Protein AF-A0A841C3K1-F1 (afdb_monomer)

Foldseek 3Di:
DDDDPLNVLLVVLLVLDDPVCNVVSVVLVVVLVPDDPDPVSNVSSVVNSVVSCPDPVSCVSVVLVVVLVVQLVVLLVLLVLAPDVLLSVLLSVLSVLLSVLVVVLDDPDLLAHFAPDPLLVVLLVVLCVLLSVVSVVLSNCQSPDDDVVCCSVPVSVVNSLLSSLSNLLSSLLRHNFFPADSLLSCLQLVLLVVLLVVLLVCLVVDDANDLACVSLVVSLQVSLQRSLVVQVDPVHDNLSSLLSSLSSSLSNLSSNLVSLLCCLVPNDLRHFDQPDPDPDDPVVSSVVSSVSSSVNSVVSSVSSSVSSNVSSVSSSVRTDDPPPVPVVPPPD

pLDDT: mean 93.39, std 7.64, range [56.25, 98.62]

Radius of gyration: 25.1 Å; Cα contacts (8 Å, |Δi|>4): 434; chains: 1; bounding box: 62×48×79 Å

Structure (mmCIF, N/CA/C/O backbone):
data_AF-A0A841C3K1-F1
#
_entry.id   AF-A0A841C3K1-F1
#
loop_
_atom_site.group_PDB
_atom_site.id
_atom_site.type_symbol
_atom_site.label_atom_id
_atom_site.label_alt_id
_atom_site.label_comp_id
_atom_site.label_asym_id
_atom_site.label_entity_id
_atom_site.label_seq_id
_atom_site.pdbx_PDB_ins_code
_atom_site.Cartn_x
_atom_site.Cartn_y
_atom_site.Cartn_z
_atom_site.occupancy
_atom_site.B_iso_or_equiv
_atom_site.auth_seq_id
_atom_site.auth_comp_id
_atom_site.auth_asym_id
_atom_site.auth_atom_id
_atom_site.pdbx_PDB_model_num
ATOM 1 N N . MET A 1 1 ? 3.212 -13.415 50.510 1.00 59.31 1 MET A N 1
ATOM 2 C CA . MET A 1 1 ? 2.286 -14.241 49.701 1.00 59.31 1 MET A CA 1
ATOM 3 C C . MET A 1 1 ? 3.005 -14.667 48.432 1.00 59.31 1 MET A C 1
ATOM 5 O O . MET A 1 1 ? 3.370 -13.814 47.632 1.00 59.31 1 MET A O 1
ATOM 9 N N . THR A 1 2 ? 3.289 -15.956 48.280 1.00 72.44 2 THR A N 1
ATOM 10 C CA . THR A 1 2 ? 3.890 -16.523 47.067 1.00 72.44 2 THR A CA 1
ATOM 11 C C . THR A 1 2 ? 2.855 -16.514 45.938 1.00 72.44 2 THR A C 1
ATOM 13 O O . THR A 1 2 ? 1.742 -17.001 46.117 1.00 72.44 2 THR A O 1
ATOM 16 N N . ARG A 1 3 ? 3.190 -15.924 44.780 1.00 84.31 3 ARG A N 1
ATOM 17 C CA . ARG A 1 3 ? 2.341 -16.022 43.580 1.00 84.31 3 ARG A CA 1
ATOM 18 C C . ARG A 1 3 ? 2.318 -17.478 43.123 1.00 84.31 3 ARG A C 1
ATOM 20 O O . ARG A 1 3 ? 3.354 -18.017 42.743 1.00 84.31 3 ARG A O 1
ATOM 27 N N . ASP A 1 4 ? 1.151 -18.106 43.180 1.00 92.00 4 ASP A N 1
ATOM 28 C CA . ASP A 1 4 ? 0.952 -19.455 42.659 1.00 92.00 4 ASP A CA 1
ATOM 29 C C . ASP A 1 4 ? 0.867 -19.455 41.120 1.00 92.00 4 ASP A C 1
ATOM 31 O O . ASP A 1 4 ? 0.600 -18.437 40.481 1.00 92.00 4 ASP A O 1
ATOM 35 N N . ALA A 1 5 ? 1.081 -20.609 40.487 1.00 91.75 5 ALA A N 1
ATOM 36 C CA . ALA A 1 5 ? 1.057 -20.708 39.024 1.00 91.75 5 ALA A CA 1
ATOM 37 C C . ALA A 1 5 ? -0.286 -20.257 38.407 1.00 91.75 5 ALA A C 1
ATOM 39 O O . ALA A 1 5 ? -0.302 -19.727 37.296 1.00 91.75 5 ALA A O 1
ATOM 40 N N . ALA A 1 6 ? -1.404 -20.436 39.126 1.00 92.38 6 ALA A N 1
ATOM 41 C CA . ALA A 1 6 ? -2.733 -20.022 38.674 1.00 92.38 6 ALA A CA 1
ATOM 42 C C . ALA A 1 6 ? -2.859 -18.491 38.572 1.00 92.38 6 ALA A C 1
ATOM 44 O O . ALA A 1 6 ? -3.351 -17.992 37.559 1.00 92.38 6 ALA A O 1
ATOM 45 N N . SER A 1 7 ? -2.363 -17.746 39.569 1.00 93.19 7 SER A N 1
ATOM 46 C CA . SER A 1 7 ? -2.337 -16.277 39.531 1.00 93.19 7 SER A CA 1
ATOM 47 C C . SER A 1 7 ? -1.409 -15.741 38.443 1.00 93.19 7 SER A C 1
ATOM 49 O O . SER A 1 7 ? -1.810 -14.841 37.711 1.00 93.19 7 SER A O 1
ATOM 51 N N . ILE A 1 8 ? -0.221 -16.333 38.256 1.00 94.75 8 ILE A N 1
ATOM 52 C CA . ILE A 1 8 ? 0.715 -15.931 37.189 1.00 94.75 8 ILE A CA 1
ATOM 53 C C . ILE A 1 8 ? 0.082 -16.123 35.804 1.00 94.75 8 ILE A C 1
ATOM 55 O O . ILE A 1 8 ? 0.145 -15.223 34.963 1.00 94.75 8 ILE A O 1
ATOM 59 N N . LEU A 1 9 ? -0.549 -17.278 35.570 1.00 94.69 9 LEU A N 1
ATOM 60 C CA . LEU A 1 9 ? -1.203 -17.591 34.300 1.00 94.69 9 LEU A CA 1
ATOM 61 C C . LEU A 1 9 ? -2.366 -16.630 34.011 1.00 94.69 9 LEU A C 1
ATOM 63 O O . LEU A 1 9 ? -2.464 -16.101 32.902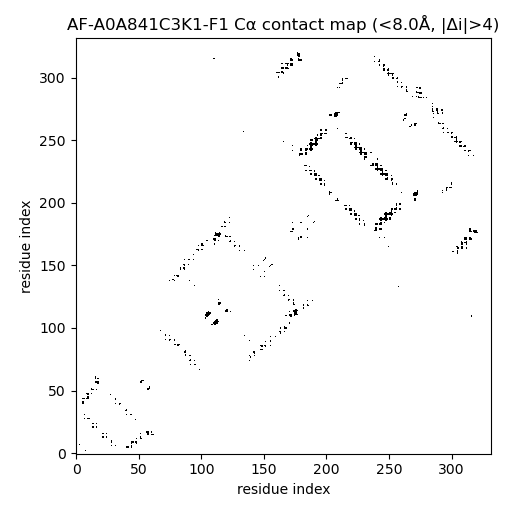 1.00 94.69 9 LEU A O 1
ATOM 67 N N . LEU A 1 10 ? -3.232 -16.383 35.002 1.00 94.94 10 LEU A N 1
ATOM 68 C CA . LEU A 1 10 ? -4.362 -15.470 34.843 1.00 94.94 10 LEU A CA 1
ATOM 69 C C . LEU A 1 10 ? -3.889 -14.027 34.626 1.00 94.94 10 LEU A C 1
ATOM 71 O O . LEU A 1 10 ? -4.409 -13.341 33.748 1.00 94.94 10 LEU A O 1
ATOM 75 N N . ASP A 1 11 ? -2.869 -13.571 35.355 1.00 94.94 11 ASP A N 1
ATOM 76 C CA . ASP A 1 11 ? -2.294 -12.238 35.166 1.00 94.94 11 ASP A CA 1
ATOM 77 C C . ASP A 1 11 ? -1.704 -12.059 33.766 1.00 94.94 11 ASP A C 1
ATOM 79 O O . ASP A 1 11 ? -1.895 -11.006 33.150 1.00 94.94 11 ASP A O 1
ATOM 83 N N . ALA A 1 12 ? -1.027 -13.080 33.235 1.00 92.88 12 ALA A N 1
ATOM 84 C CA . ALA A 1 12 ? -0.534 -13.069 31.863 1.00 92.88 12 ALA A CA 1
ATOM 85 C C . ALA A 1 12 ? -1.688 -12.963 30.851 1.00 92.88 12 ALA A C 1
ATOM 87 O O . ALA A 1 12 ? -1.629 -12.134 29.942 1.00 92.88 12 ALA A O 1
ATOM 88 N N . ALA A 1 13 ? -2.770 -13.725 31.040 1.00 92.25 13 ALA A N 1
ATOM 89 C CA . ALA A 1 13 ? -3.943 -13.666 30.167 1.00 92.25 13 ALA A CA 1
ATOM 90 C C . ALA A 1 13 ? -4.679 -12.318 30.250 1.00 92.25 13 ALA A C 1
ATOM 92 O O . ALA A 1 13 ? -5.078 -11.768 29.226 1.00 92.25 13 ALA A O 1
ATOM 93 N N . ILE A 1 14 ? -4.805 -11.729 31.442 1.00 93.88 14 ILE A N 1
ATOM 94 C CA . ILE A 1 14 ? -5.445 -10.419 31.617 1.00 93.88 14 ILE A CA 1
ATOM 95 C C . ILE A 1 14 ? -4.635 -9.303 30.950 1.00 93.88 14 ILE A C 1
ATOM 97 O O . ILE A 1 14 ? -5.220 -8.343 30.454 1.00 93.88 14 ILE A O 1
ATOM 101 N N . ARG A 1 15 ? -3.302 -9.411 30.871 1.00 89.94 15 ARG A N 1
ATOM 102 C CA . ARG A 1 15 ? -2.486 -8.442 30.113 1.00 89.94 15 ARG A CA 1
ATOM 103 C C . ARG A 1 15 ? -2.800 -8.441 28.614 1.00 89.94 15 ARG A C 1
ATOM 105 O O . ARG A 1 15 ? -2.535 -7.437 27.960 1.00 89.94 15 ARG A O 1
ATOM 112 N N . LEU A 1 16 ? -3.375 -9.525 28.089 1.00 87.00 16 LEU A N 1
ATOM 113 C CA . LEU A 1 16 ? -3.825 -9.625 26.698 1.00 87.00 16 LEU A CA 1
ATOM 114 C C . LEU A 1 16 ? -5.240 -9.068 26.485 1.00 87.00 16 LEU A C 1
ATOM 116 O O . LEU A 1 16 ? -5.641 -8.873 25.336 1.00 87.00 16 LEU A O 1
ATOM 120 N N . LEU A 1 17 ? -6.000 -8.801 27.557 1.00 86.44 17 LEU A N 1
ATOM 121 C CA . LEU A 1 17 ? -7.334 -8.220 27.432 1.00 86.44 17 LEU A CA 1
ATOM 122 C C . LEU A 1 17 ? -7.260 -6.786 26.883 1.00 86.44 17 LEU A C 1
ATOM 124 O O . LEU A 1 17 ? -6.401 -5.995 27.291 1.00 86.44 17 LEU A O 1
ATOM 128 N N . PRO A 1 18 ? -8.198 -6.403 25.997 1.00 83.44 18 PRO A N 1
ATOM 129 C CA . PRO A 1 18 ? -8.281 -5.035 25.515 1.00 83.44 18 PRO A CA 1
ATOM 130 C C . PRO A 1 18 ? -8.588 -4.062 26.671 1.00 83.44 18 PRO A C 1
ATOM 132 O O . PRO A 1 18 ? -9.254 -4.444 27.638 1.00 83.44 18 PRO A O 1
ATOM 135 N N . PRO A 1 19 ? -8.172 -2.781 26.576 1.00 84.19 19 PRO A N 1
ATOM 136 C CA . PRO A 1 19 ? -8.364 -1.799 27.646 1.00 84.19 19 PRO A CA 1
ATOM 137 C C . PRO A 1 19 ? -9.811 -1.666 28.144 1.00 84.19 19 PRO A C 1
ATOM 139 O O . PRO A 1 19 ? -10.022 -1.523 29.344 1.00 84.19 19 PRO A O 1
ATOM 142 N N . SER A 1 20 ? -10.798 -1.792 27.252 1.00 84.62 20 SER A N 1
ATOM 143 C CA . SER A 1 20 ? -12.232 -1.732 27.575 1.00 84.62 20 SER A CA 1
ATOM 144 C C . SER A 1 20 ? -12.746 -2.905 28.419 1.00 84.62 20 SER A C 1
ATOM 146 O O . SER A 1 20 ? -13.863 -2.856 28.918 1.00 84.62 20 SER A O 1
ATOM 148 N N . ARG A 1 21 ? -11.956 -3.974 28.580 1.00 90.56 21 ARG A N 1
ATOM 149 C CA . ARG A 1 21 ? -12.302 -5.173 29.362 1.00 90.56 21 ARG A CA 1
ATOM 150 C C . ARG A 1 21 ? -11.425 -5.337 30.603 1.00 90.56 21 ARG A C 1
ATOM 152 O O . ARG A 1 21 ? -11.419 -6.400 31.218 1.00 90.56 21 ARG A O 1
ATOM 159 N N . ARG A 1 22 ? -10.688 -4.298 31.006 1.00 90.44 22 ARG A N 1
ATOM 160 C CA . ARG A 1 22 ? -9.868 -4.351 32.228 1.00 90.44 22 ARG A CA 1
ATOM 161 C C . ARG A 1 22 ? -10.705 -4.630 33.474 1.00 90.44 22 ARG A C 1
ATOM 163 O O . ARG A 1 22 ? -10.214 -5.303 34.373 1.00 90.44 22 ARG A O 1
ATOM 170 N N . ASP A 1 23 ? -11.960 -4.195 33.495 1.00 94.62 23 ASP A N 1
ATOM 171 C CA . ASP A 1 23 ? -12.886 -4.427 34.610 1.00 94.62 23 ASP A CA 1
ATOM 172 C C . ASP A 1 23 ? -13.241 -5.903 34.755 1.00 94.62 23 ASP A C 1
ATOM 174 O O . ASP A 1 23 ? -13.221 -6.432 35.860 1.00 94.62 23 ASP A O 1
ATOM 178 N N . TRP A 1 24 ? -13.424 -6.600 33.631 1.00 94.31 24 TRP A N 1
ATOM 179 C CA . TRP A 1 24 ? -13.594 -8.053 33.621 1.00 94.31 24 TRP A CA 1
ATOM 180 C C . TRP A 1 24 ? -12.358 -8.758 34.173 1.00 94.31 24 TRP A C 1
ATOM 182 O O . TRP A 1 24 ? -12.477 -9.650 35.004 1.00 94.31 24 TRP A O 1
ATOM 192 N N . GLY A 1 25 ? -11.162 -8.323 33.763 1.00 95.44 25 GLY A N 1
ATOM 193 C CA . GLY A 1 25 ? -9.917 -8.854 34.316 1.00 95.44 25 GLY A CA 1
ATOM 194 C C . GLY A 1 25 ? -9.794 -8.612 35.824 1.00 95.44 25 GLY A C 1
ATOM 195 O O . GLY A 1 25 ? -9.360 -9.499 36.551 1.00 95.44 25 GLY A O 1
ATOM 196 N N . ARG A 1 26 ? -10.209 -7.436 36.318 1.00 96.62 26 ARG A N 1
ATOM 197 C CA . ARG A 1 26 ? -10.232 -7.129 37.758 1.00 96.62 26 ARG A CA 1
ATOM 198 C C . ARG A 1 26 ? -11.190 -8.046 38.518 1.00 96.62 26 ARG A C 1
ATOM 200 O O . ARG A 1 26 ? -10.772 -8.604 39.526 1.00 96.62 26 ARG A O 1
ATOM 207 N N . ALA A 1 27 ? -12.400 -8.254 38.000 1.00 97.00 27 ALA A N 1
ATOM 208 C CA . ALA A 1 27 ? -13.370 -9.180 38.580 1.00 97.00 27 ALA A CA 1
ATOM 209 C C . ALA A 1 27 ? -12.823 -10.617 38.626 1.00 97.00 27 ALA A C 1
ATOM 211 O O . ALA A 1 27 ? -12.798 -11.224 39.687 1.00 97.00 27 ALA A O 1
ATOM 212 N N . MET A 1 28 ? -12.252 -11.123 37.525 1.00 97.25 28 MET A N 1
ATOM 213 C CA . MET A 1 28 ? -11.644 -12.464 37.488 1.00 97.25 28 MET A CA 1
ATOM 214 C C . MET A 1 28 ? -10.518 -12.644 38.517 1.00 97.25 28 MET A C 1
ATOM 216 O O . MET A 1 28 ? -10.359 -13.736 39.057 1.00 97.25 28 MET A O 1
ATOM 220 N N . ARG A 1 29 ? -9.721 -11.599 38.797 1.00 96.94 29 ARG A N 1
ATOM 221 C CA . ARG A 1 29 ? -8.700 -11.668 39.858 1.00 96.94 29 ARG A CA 1
ATOM 222 C C . ARG A 1 29 ? -9.304 -11.688 41.255 1.00 96.94 29 ARG A C 1
ATOM 224 O O . ARG A 1 29 ? -8.744 -12.371 42.104 1.00 96.94 29 ARG A O 1
ATOM 231 N N . ALA A 1 30 ? -10.371 -10.925 41.489 1.00 97.25 30 ALA A N 1
ATOM 232 C CA . ALA A 1 30 ? -11.062 -10.905 42.775 1.00 97.25 30 ALA A CA 1
ATOM 233 C C . ALA A 1 30 ? -11.648 -12.290 43.082 1.00 97.25 30 ALA A C 1
ATOM 235 O O . ALA A 1 30 ? -11.295 -12.879 44.095 1.00 97.25 30 ALA A O 1
ATOM 236 N N . GLU A 1 31 ? -12.380 -12.865 42.127 1.00 97.38 31 GLU A N 1
ATOM 237 C CA . GLU A 1 31 ? -12.925 -14.229 42.206 1.00 97.38 31 GLU A CA 1
ATOM 238 C C . GLU A 1 31 ? -11.823 -15.275 42.425 1.00 97.38 31 GLU A C 1
ATOM 240 O O . GLU A 1 31 ? -11.912 -16.128 43.305 1.00 97.38 31 GLU A O 1
ATOM 245 N N . LEU A 1 32 ? -10.712 -15.182 41.677 1.00 96.88 32 LEU A N 1
ATOM 246 C CA . LEU A 1 32 ? -9.581 -16.082 41.895 1.00 96.88 32 LEU A CA 1
ATOM 247 C C . LEU A 1 32 ? -9.024 -15.928 43.318 1.00 96.88 32 LEU A C 1
ATOM 249 O O . LEU A 1 32 ? -8.596 -16.922 43.886 1.00 96.88 32 LEU A O 1
ATOM 253 N N . ALA A 1 33 ? -8.980 -14.725 43.898 1.00 96.00 33 ALA A N 1
ATOM 254 C CA . ALA A 1 33 ? -8.408 -14.488 45.225 1.00 96.00 33 ALA A CA 1
ATOM 255 C C . ALA A 1 33 ? -9.220 -15.125 46.366 1.00 96.00 33 ALA A C 1
ATOM 257 O O . ALA A 1 33 ? -8.615 -15.507 47.365 1.00 96.00 33 ALA A O 1
ATOM 258 N N . GLU A 1 34 ? -10.533 -15.293 46.195 1.00 97.19 34 GLU A N 1
ATOM 259 C CA . GLU A 1 34 ? -11.418 -15.937 47.178 1.00 97.19 34 GLU A CA 1
ATOM 260 C C . GLU A 1 34 ? -11.284 -17.469 47.195 1.00 97.19 34 GLU A C 1
ATOM 262 O O . GLU A 1 34 ? -11.539 -18.113 48.212 1.00 97.19 34 GLU A O 1
ATOM 267 N N . LEU A 1 35 ? -10.818 -18.073 46.097 1.00 96.38 35 LEU A N 1
ATOM 268 C CA . LEU A 1 35 ? -10.626 -19.521 46.009 1.00 96.38 35 LEU A CA 1
ATOM 269 C C . LEU A 1 35 ? -9.394 -19.990 46.794 1.00 96.38 35 LEU A C 1
ATOM 271 O O . LEU A 1 35 ? -8.265 -19.545 46.548 1.00 96.38 35 LEU A O 1
ATOM 275 N N . ALA A 1 36 ? -9.586 -20.983 47.665 1.00 95.12 36 ALA A N 1
ATOM 276 C CA . ALA A 1 36 ? -8.495 -21.644 48.376 1.00 95.12 36 ALA A CA 1
ATOM 277 C C . ALA A 1 36 ? -7.462 -22.265 47.402 1.00 95.12 36 ALA A C 1
ATOM 279 O O . ALA A 1 36 ? -7.804 -22.648 46.275 1.00 95.12 36 ALA A O 1
ATOM 280 N N . PRO A 1 37 ? -6.181 -22.388 47.800 1.00 94.00 37 PRO A N 1
ATOM 281 C CA . PRO A 1 37 ? -5.177 -23.074 46.993 1.00 94.00 37 PRO A CA 1
ATOM 282 C C . PRO A 1 37 ? -5.603 -24.520 46.701 1.00 94.00 37 PRO A C 1
ATOM 284 O O . PRO A 1 37 ? -5.795 -25.310 47.620 1.00 94.00 37 PRO A O 1
ATOM 287 N N . GLY A 1 38 ? -5.745 -24.885 45.424 1.00 93.88 38 GLY A N 1
ATOM 288 C CA . GLY A 1 38 ? -6.240 -26.213 45.064 1.00 93.88 38 GLY A CA 1
ATOM 289 C C . GLY A 1 38 ? -6.487 -26.426 43.566 1.00 93.88 38 GLY A C 1
ATOM 290 O O . GLY A 1 38 ? -6.176 -25.552 42.746 1.00 93.88 38 GLY A O 1
ATOM 291 N N . PRO A 1 39 ? -7.022 -27.601 43.187 1.00 94.75 39 PRO A N 1
ATOM 292 C CA . PRO A 1 39 ? -7.368 -27.919 41.803 1.00 94.75 39 PRO A CA 1
ATOM 293 C C . PRO A 1 39 ? -8.453 -26.987 41.245 1.00 94.75 39 PRO A C 1
ATOM 295 O O . PRO A 1 39 ? -8.327 -26.553 40.100 1.00 94.75 39 PRO A O 1
ATOM 298 N N . ASP A 1 40 ? -9.438 -26.590 42.053 1.00 94.88 40 ASP A N 1
ATOM 299 C CA . ASP A 1 40 ? -10.542 -25.715 41.628 1.00 94.88 40 ASP A CA 1
ATOM 300 C C . ASP A 1 40 ? -10.046 -24.343 41.177 1.00 94.88 40 ASP A C 1
ATOM 302 O O . ASP A 1 40 ? -10.400 -23.862 40.101 1.00 94.88 40 ASP A O 1
ATOM 306 N N . ARG A 1 41 ? -9.104 -23.763 41.928 1.00 96.12 41 ARG A N 1
ATOM 307 C CA . ARG A 1 41 ? -8.427 -22.508 41.578 1.00 96.12 41 ARG A CA 1
ATOM 308 C C . ARG A 1 41 ? -7.698 -22.593 40.230 1.00 96.12 41 ARG A C 1
ATOM 310 O O . ARG A 1 41 ? -7.731 -21.652 39.437 1.00 96.12 41 ARG A O 1
ATOM 317 N N . ARG A 1 42 ? -7.058 -23.732 39.928 1.00 95.38 42 ARG A N 1
ATOM 318 C CA . ARG A 1 42 ? -6.385 -23.967 38.632 1.00 95.38 42 ARG A CA 1
ATOM 319 C C . ARG A 1 42 ? -7.392 -24.144 37.497 1.00 95.38 42 ARG A C 1
ATOM 321 O O . ARG A 1 42 ? -7.169 -23.612 36.408 1.00 95.38 42 ARG A O 1
ATOM 328 N N . SER A 1 43 ? -8.476 -24.878 37.736 1.00 96.25 43 SER A N 1
ATOM 329 C CA . SER A 1 43 ? -9.558 -25.083 36.768 1.00 96.25 43 SER A CA 1
ATOM 330 C C . SER A 1 43 ? -10.254 -23.768 36.424 1.00 96.25 43 SER A C 1
ATOM 332 O O . SER A 1 43 ? -10.439 -23.477 35.243 1.00 96.25 43 SER A O 1
ATOM 334 N N . PHE A 1 44 ? -10.523 -22.927 37.427 1.00 96.81 44 PHE A N 1
ATOM 335 C CA . PHE A 1 44 ? -11.051 -21.578 37.241 1.00 96.81 44 PHE A CA 1
ATOM 336 C C . PHE A 1 44 ? -10.115 -20.723 36.377 1.00 96.81 44 PHE A C 1
ATOM 338 O O . PHE A 1 44 ? -10.531 -20.217 35.334 1.00 96.81 44 PHE A O 1
ATOM 345 N N . ALA A 1 45 ? -8.822 -20.647 36.725 1.00 96.81 45 ALA A N 1
ATOM 346 C CA . ALA A 1 45 ? -7.844 -19.892 35.940 1.00 96.81 45 ALA A CA 1
ATOM 347 C C . ALA A 1 45 ? -7.768 -20.375 34.478 1.00 96.81 45 ALA A C 1
ATOM 349 O O . ALA A 1 45 ? -7.763 -19.558 33.557 1.00 96.81 45 ALA A O 1
ATOM 350 N N . ARG A 1 46 ? -7.773 -21.695 34.238 1.00 96.25 46 ARG A N 1
ATOM 351 C CA . ARG A 1 46 ? -7.813 -22.274 32.880 1.00 96.25 46 ARG A CA 1
ATOM 352 C C . ARG A 1 46 ? -9.102 -21.919 32.136 1.00 96.25 46 ARG A C 1
ATOM 354 O O . ARG A 1 46 ? -9.034 -21.605 30.949 1.00 96.25 46 ARG A O 1
ATOM 361 N N . GLY A 1 47 ? -10.249 -21.936 32.815 1.00 96.44 47 GLY A N 1
ATOM 362 C CA . GLY A 1 47 ? -11.535 -21.503 32.269 1.00 96.44 47 GLY A CA 1
ATOM 363 C C . GLY A 1 47 ? -11.498 -20.044 31.816 1.00 96.44 47 GLY A C 1
ATOM 364 O O . GLY A 1 47 ? -11.802 -19.752 30.659 1.00 96.44 47 GLY A O 1
ATOM 365 N N . CYS A 1 48 ? -11.014 -19.142 32.676 1.00 95.94 48 CYS A N 1
ATOM 366 C CA . CYS A 1 48 ? -10.828 -17.730 32.339 1.00 95.94 48 CYS A CA 1
ATOM 367 C C . CYS A 1 48 ? -9.880 -17.544 31.147 1.00 95.94 48 CYS A C 1
ATOM 369 O O . CYS A 1 48 ? -10.215 -16.828 30.206 1.00 95.94 48 CYS A O 1
ATOM 371 N N . VAL A 1 49 ? -8.729 -18.225 31.137 1.00 95.12 49 VAL A N 1
ATOM 372 C CA . VAL A 1 49 ? -7.764 -18.171 30.024 1.00 95.12 49 VAL A CA 1
ATOM 373 C C . VAL A 1 49 ? -8.407 -18.644 28.723 1.00 95.12 49 VAL A C 1
ATOM 375 O O . VAL A 1 49 ? -8.257 -17.979 27.702 1.00 95.12 49 VAL A O 1
ATOM 378 N N . ARG A 1 50 ? -9.163 -19.750 28.744 1.00 95.19 50 ARG A N 1
ATOM 379 C CA . ARG A 1 50 ? -9.867 -20.275 27.565 1.00 95.19 50 ARG A CA 1
ATOM 380 C C . ARG A 1 50 ? -10.893 -19.277 27.033 1.00 95.19 50 ARG A C 1
ATOM 382 O O . ARG A 1 50 ? -10.948 -19.056 25.824 1.00 95.19 50 ARG A O 1
ATOM 389 N N . VAL A 1 51 ? -11.676 -18.650 27.909 1.00 94.31 51 VAL A N 1
ATOM 390 C CA . VAL A 1 51 ? -12.636 -17.608 27.512 1.00 94.31 51 VAL A CA 1
ATOM 391 C C . VAL A 1 51 ? -11.900 -16.420 26.892 1.00 94.31 51 VAL A C 1
ATOM 393 O O . VAL A 1 51 ? -12.241 -16.001 25.792 1.00 94.31 51 VAL A O 1
ATOM 396 N N . ILE A 1 52 ? -10.841 -15.917 27.531 1.00 92.19 52 ILE A N 1
ATOM 397 C CA . ILE A 1 52 ? -10.042 -14.796 27.011 1.00 92.19 52 ILE A CA 1
ATOM 398 C C . ILE A 1 52 ? -9.426 -15.141 25.647 1.00 92.19 52 ILE A C 1
ATOM 400 O O . ILE A 1 52 ? -9.490 -14.325 24.727 1.00 92.19 52 ILE A O 1
ATOM 404 N N . ALA A 1 53 ? -8.866 -16.343 25.502 1.00 89.25 53 ALA A N 1
ATOM 405 C CA . ALA A 1 53 ? -8.192 -16.806 24.292 1.00 89.25 53 ALA A CA 1
ATOM 406 C C . ALA A 1 53 ? -9.149 -17.093 23.127 1.00 89.25 53 ALA A C 1
ATOM 408 O O . ALA A 1 53 ? -8.729 -17.046 21.979 1.00 89.25 53 ALA A O 1
ATOM 409 N N . THR A 1 54 ? -10.427 -17.370 23.393 1.00 91.31 54 THR A N 1
ATOM 410 C CA . THR A 1 54 ? -11.439 -17.599 22.346 1.00 91.31 54 THR A CA 1
ATOM 411 C C . THR A 1 54 ? -12.177 -16.325 21.941 1.00 91.31 54 THR A C 1
ATOM 413 O O . THR A 1 54 ? -12.880 -16.317 20.932 1.00 91.31 54 THR A O 1
ATOM 416 N N . GLN A 1 55 ? -11.994 -15.217 22.669 1.00 88.88 55 GLN A N 1
ATOM 417 C CA . GLN A 1 55 ? -12.601 -13.947 22.291 1.00 88.88 55 GLN A CA 1
ATOM 418 C C . GLN A 1 55 ? -11.989 -13.410 20.986 1.00 88.88 55 GLN A C 1
ATOM 420 O O . GLN A 1 55 ? -10.776 -13.176 20.922 1.00 88.88 55 GLN A O 1
ATOM 425 N N . PRO A 1 56 ? -12.811 -13.092 19.964 1.00 86.31 56 PRO A N 1
ATOM 426 C CA . PRO A 1 56 ? -12.324 -12.561 18.691 1.00 86.31 56 PRO A CA 1
ATOM 427 C C . PRO A 1 56 ? -11.493 -11.281 18.838 1.00 86.31 56 PRO A C 1
ATOM 429 O O . PRO A 1 56 ? -10.571 -11.049 18.063 1.00 86.31 56 PRO A O 1
ATOM 432 N N . ALA A 1 57 ? -11.798 -10.442 19.834 1.00 82.88 57 ALA A N 1
ATOM 433 C CA . ALA A 1 57 ? -11.045 -9.219 20.106 1.00 82.88 57 ALA A CA 1
ATOM 434 C C . ALA A 1 57 ? -9.610 -9.517 20.570 1.00 82.88 57 ALA A C 1
ATOM 436 O O . ALA A 1 57 ? -8.666 -8.915 20.056 1.00 82.88 57 ALA A O 1
ATOM 437 N N . THR A 1 58 ? -9.446 -10.474 21.486 1.00 82.12 58 THR A N 1
ATOM 438 C CA . THR A 1 58 ? -8.137 -10.924 21.974 1.00 82.12 58 THR A CA 1
ATOM 439 C C . THR A 1 58 ? -7.356 -11.615 20.864 1.00 82.12 58 THR A C 1
ATOM 441 O O . THR A 1 58 ? -6.203 -11.264 20.629 1.00 82.12 58 THR A O 1
ATOM 444 N N . LEU A 1 59 ? -7.996 -12.532 20.126 1.00 85.88 59 LEU A N 1
ATOM 445 C CA . LEU A 1 59 ? -7.380 -13.226 18.991 1.00 85.88 59 LEU A CA 1
ATOM 446 C C . LEU A 1 59 ? -6.890 -12.248 17.926 1.00 85.88 59 LEU A C 1
ATOM 448 O O . LEU A 1 59 ? -5.775 -12.385 17.436 1.00 85.88 59 LEU A O 1
ATOM 452 N N . ARG A 1 60 ? -7.677 -11.216 17.606 1.00 86.19 60 ARG A N 1
ATOM 453 C CA . ARG A 1 60 ? -7.246 -10.152 16.690 1.00 86.19 60 ARG A CA 1
ATOM 454 C C . ARG A 1 60 ? -6.074 -9.365 17.265 1.00 86.19 60 ARG A C 1
ATOM 456 O O . ARG A 1 60 ? -5.099 -9.139 16.559 1.00 86.19 60 ARG A O 1
ATOM 463 N N . HIS A 1 61 ? -6.136 -8.953 18.532 1.00 82.00 61 HIS A N 1
ATOM 464 C CA . HIS A 1 61 ? -5.063 -8.172 19.150 1.00 82.00 61 HIS A CA 1
ATOM 465 C C . HIS A 1 61 ? -3.732 -8.938 19.183 1.00 82.00 61 HIS A C 1
ATOM 467 O O . HIS A 1 61 ? -2.713 -8.415 18.729 1.00 82.00 61 HIS A O 1
ATOM 473 N N . ALA A 1 62 ? -3.760 -10.186 19.656 1.00 82.62 62 ALA A N 1
ATOM 474 C CA . ALA A 1 62 ? -2.604 -11.073 19.683 1.00 82.62 62 ALA A CA 1
ATOM 475 C C . ALA A 1 62 ? -2.132 -11.418 18.265 1.00 82.62 62 ALA A C 1
ATOM 477 O O . ALA A 1 62 ? -0.950 -11.277 17.968 1.00 82.62 62 ALA A O 1
ATOM 478 N N . GLY A 1 63 ? -3.058 -11.779 17.374 1.00 85.62 63 GLY A N 1
ATOM 479 C CA . GLY A 1 63 ? -2.774 -12.129 15.985 1.00 85.62 63 GLY A CA 1
ATOM 480 C C . GLY A 1 63 ? -2.068 -11.010 15.228 1.00 85.62 63 GLY A C 1
ATOM 481 O O . GLY A 1 63 ? -1.093 -11.269 14.534 1.00 85.62 63 GLY A O 1
ATOM 482 N N . TYR A 1 64 ? -2.467 -9.749 15.418 1.00 86.12 64 TYR A N 1
ATOM 483 C CA . TYR A 1 64 ? -1.761 -8.633 14.790 1.00 86.12 64 TYR A CA 1
ATOM 484 C C . TYR A 1 64 ? -0.351 -8.418 15.345 1.00 86.12 64 TYR A C 1
ATOM 486 O O . TYR A 1 64 ? 0.552 -8.084 14.585 1.00 86.12 64 TYR A O 1
ATOM 494 N N . SER A 1 65 ? -0.156 -8.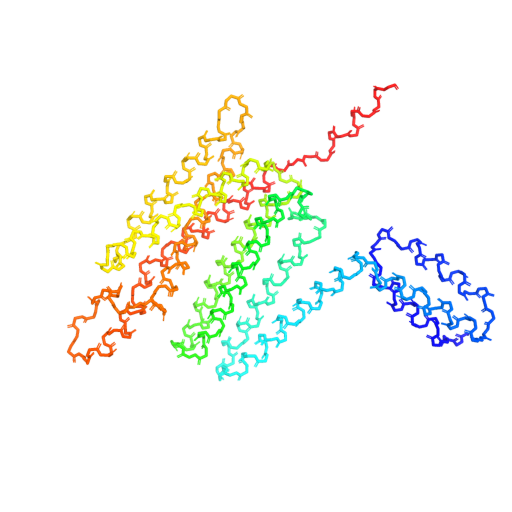559 16.657 1.00 85.94 65 SER A N 1
ATOM 495 C CA . SER A 1 65 ? 1.174 -8.421 17.263 1.00 85.94 65 SER A CA 1
ATOM 496 C C . SER A 1 65 ? 2.099 -9.552 16.815 1.00 85.94 65 SER A C 1
ATOM 498 O O . SER A 1 65 ? 3.240 -9.294 16.445 1.00 85.94 65 SER A O 1
ATOM 500 N N . LEU A 1 66 ? 1.585 -10.784 16.762 1.00 88.19 66 LEU A N 1
ATOM 501 C CA . LEU A 1 66 ? 2.299 -11.936 16.217 1.00 88.19 66 LEU A CA 1
ATOM 502 C C . LEU A 1 66 ? 2.629 -11.745 14.737 1.00 88.19 66 LEU A C 1
ATOM 504 O O . LEU A 1 66 ? 3.760 -11.996 14.350 1.00 88.19 66 LEU A O 1
ATOM 508 N N . LEU A 1 67 ? 1.694 -11.239 13.928 1.00 89.12 67 LEU A N 1
ATOM 509 C CA . LEU A 1 67 ? 1.939 -10.949 12.514 1.00 89.12 67 LEU A CA 1
ATOM 510 C C . LEU A 1 67 ? 3.046 -9.901 12.331 1.00 89.12 67 LEU A C 1
ATOM 512 O O . LEU A 1 67 ? 3.906 -10.065 11.473 1.00 89.12 67 LEU A O 1
ATOM 516 N N . MET A 1 68 ? 3.058 -8.846 13.151 1.00 88.69 68 MET A N 1
ATOM 517 C CA . MET A 1 68 ? 4.118 -7.832 13.126 1.00 88.69 68 MET A CA 1
ATOM 518 C C . MET A 1 68 ? 5.479 -8.411 13.511 1.00 88.69 68 MET A C 1
ATOM 520 O O . MET A 1 68 ? 6.464 -8.154 12.825 1.00 88.69 68 MET A O 1
ATOM 524 N N . LEU A 1 69 ? 5.532 -9.217 14.576 1.00 89.25 69 LEU A N 1
ATOM 525 C CA . LEU A 1 69 ? 6.759 -9.901 14.986 1.00 89.25 69 LEU A CA 1
ATOM 526 C C . LEU A 1 69 ? 7.231 -10.891 13.918 1.00 89.25 69 LEU A C 1
ATOM 528 O O . LEU A 1 69 ? 8.417 -10.924 13.612 1.00 89.25 69 LEU A O 1
ATOM 532 N N . ALA A 1 70 ? 6.315 -11.648 13.315 1.00 89.06 70 ALA A N 1
ATOM 533 C CA . ALA A 1 70 ? 6.618 -12.582 12.239 1.00 89.06 70 ALA A CA 1
ATOM 534 C C . ALA A 1 70 ? 7.164 -11.856 11.005 1.00 89.06 70 ALA A C 1
ATOM 536 O O . ALA A 1 70 ? 8.150 -12.311 10.435 1.00 89.06 70 ALA A O 1
ATOM 537 N N . ALA A 1 71 ? 6.590 -10.712 10.620 1.00 87.44 71 ALA A N 1
ATOM 538 C CA . ALA A 1 71 ? 7.099 -9.900 9.517 1.00 87.44 71 ALA A CA 1
ATOM 539 C C . ALA A 1 71 ? 8.528 -9.397 9.789 1.00 87.44 71 ALA A C 1
ATOM 541 O O . ALA A 1 71 ? 9.401 -9.544 8.936 1.00 87.44 71 ALA A O 1
ATOM 542 N N . LEU A 1 72 ? 8.789 -8.873 10.994 1.00 90.38 72 LEU A N 1
ATOM 543 C CA . LEU A 1 72 ? 10.126 -8.418 11.395 1.00 90.38 72 LEU A CA 1
ATOM 544 C C . LEU A 1 72 ? 11.138 -9.565 11.438 1.00 90.38 72 LEU A C 1
ATOM 546 O O . LEU A 1 72 ? 12.228 -9.435 10.891 1.00 90.38 72 LEU A O 1
ATOM 550 N N . ALA A 1 73 ? 10.769 -10.696 12.042 1.00 90.56 73 ALA A N 1
ATOM 551 C CA . ALA A 1 73 ? 11.623 -11.875 12.116 1.00 90.56 73 ALA A CA 1
ATOM 552 C C . ALA A 1 73 ? 11.920 -12.441 10.722 1.00 90.56 73 ALA A C 1
ATOM 554 O O . ALA A 1 73 ? 13.067 -12.752 10.424 1.00 90.56 73 ALA A O 1
ATOM 555 N N . THR A 1 74 ? 10.911 -12.516 9.849 1.00 90.88 74 THR A N 1
ATOM 556 C CA . THR A 1 74 ? 11.077 -12.987 8.466 1.00 90.88 74 THR A CA 1
ATOM 557 C C . THR A 1 74 ? 1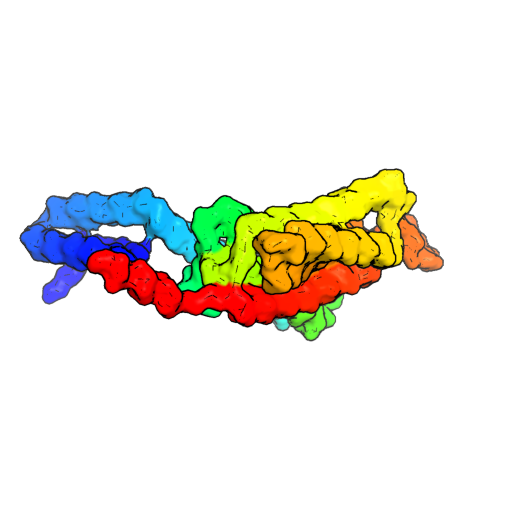2.067 -12.109 7.716 1.00 90.88 74 THR A C 1
ATOM 559 O O . THR A 1 74 ? 12.977 -12.629 7.080 1.00 90.88 74 THR A O 1
ATOM 562 N N . VAL A 1 75 ? 11.935 -10.785 7.822 1.00 88.75 75 VAL A N 1
ATOM 563 C CA . VAL A 1 75 ? 12.846 -9.850 7.151 1.00 88.75 75 VAL A CA 1
ATOM 564 C C . VAL A 1 75 ? 14.245 -9.935 7.738 1.00 88.75 75 VAL A C 1
ATOM 566 O O . VAL A 1 75 ? 15.185 -10.011 6.963 1.00 88.75 75 VAL A O 1
ATOM 569 N N . ALA A 1 76 ? 14.392 -9.992 9.064 1.00 89.69 76 ALA A N 1
ATOM 570 C CA . ALA A 1 76 ? 15.696 -10.123 9.712 1.00 89.69 76 ALA A CA 1
ATOM 571 C C . ALA A 1 76 ? 16.412 -11.425 9.318 1.00 89.69 76 ALA A C 1
ATOM 573 O O . ALA A 1 76 ? 17.607 -11.415 9.040 1.00 89.69 76 ALA A O 1
ATOM 574 N N . VAL A 1 77 ? 15.680 -12.544 9.252 1.00 93.25 77 VAL A N 1
ATOM 575 C CA . VAL A 1 77 ? 16.218 -13.833 8.794 1.00 93.25 77 VAL A CA 1
ATOM 576 C C . VAL A 1 77 ? 16.579 -13.762 7.315 1.00 93.25 77 VAL A C 1
ATOM 578 O O . VAL A 1 77 ? 17.657 -14.200 6.924 1.00 93.25 77 VAL A O 1
ATOM 581 N N . TRP A 1 78 ? 15.717 -13.196 6.475 1.00 91.12 78 TRP A N 1
ATOM 582 C CA . TRP A 1 78 ? 15.964 -13.138 5.038 1.00 91.12 78 TRP A CA 1
ATOM 583 C C . TRP A 1 78 ? 17.118 -12.193 4.685 1.00 91.12 78 TRP A C 1
ATOM 585 O O . TRP A 1 78 ? 17.963 -12.532 3.855 1.00 91.12 78 TRP A O 1
ATOM 595 N N . SER A 1 79 ? 17.219 -11.050 5.366 1.00 90.06 79 SER A N 1
ATOM 596 C CA . SER A 1 79 ? 18.284 -10.073 5.155 1.00 90.06 79 SER A CA 1
ATOM 597 C C . SER A 1 79 ? 19.657 -10.595 5.577 1.00 90.06 79 SER A C 1
ATOM 599 O O . SER A 1 79 ? 20.655 -10.010 5.167 1.00 90.06 79 SER A O 1
ATOM 601 N N . THR A 1 80 ? 19.769 -11.708 6.318 1.00 92.31 80 THR A N 1
ATOM 602 C CA . THR A 1 80 ? 21.076 -12.353 6.588 1.00 92.31 80 THR A CA 1
ATOM 603 C C . THR A 1 80 ? 21.815 -12.776 5.316 1.00 92.31 80 THR A C 1
ATOM 605 O O . THR A 1 80 ? 23.032 -12.925 5.340 1.00 92.31 80 THR A O 1
ATOM 608 N N . ARG A 1 81 ? 21.105 -12.918 4.187 1.00 93.44 81 ARG A N 1
ATOM 609 C CA . ARG A 1 81 ? 21.705 -13.191 2.870 1.00 93.44 81 ARG A CA 1
ATOM 610 C C . ARG A 1 81 ? 22.405 -11.976 2.254 1.00 93.44 81 ARG A C 1
ATOM 612 O O . ARG A 1 81 ? 23.109 -12.123 1.262 1.00 93.44 81 ARG A O 1
ATOM 619 N N . ILE A 1 82 ? 22.207 -10.783 2.811 1.00 94.06 82 ILE A N 1
ATOM 620 C CA . ILE A 1 82 ? 22.825 -9.541 2.347 1.00 94.06 82 ILE A CA 1
ATOM 621 C C . ILE A 1 82 ? 24.164 -9.375 3.071 1.00 94.06 82 ILE A C 1
ATOM 623 O O . ILE A 1 82 ? 24.196 -9.021 4.247 1.00 94.06 82 ILE A O 1
ATOM 627 N N . ALA A 1 83 ? 25.272 -9.609 2.362 1.00 95.19 83 ALA A N 1
ATOM 628 C CA . ALA A 1 83 ? 26.620 -9.515 2.934 1.00 95.19 83 ALA A CA 1
ATOM 629 C C . ALA A 1 83 ? 26.991 -8.086 3.376 1.00 95.19 83 ALA A C 1
ATOM 631 O O . ALA A 1 83 ? 27.739 -7.894 4.334 1.00 95.19 83 ALA A O 1
ATOM 632 N N . TYR A 1 84 ? 26.463 -7.067 2.691 1.00 96.56 84 TYR A N 1
ATOM 633 C CA . TYR A 1 84 ? 26.744 -5.670 3.006 1.00 96.56 84 TYR A CA 1
ATOM 634 C C . TYR A 1 84 ? 25.889 -5.182 4.186 1.00 96.56 84 TYR A C 1
ATOM 636 O O . TYR A 1 84 ? 24.689 -4.926 4.050 1.00 96.56 84 TYR A O 1
ATOM 644 N N . ALA A 1 85 ? 26.520 -5.032 5.354 1.00 96.50 85 ALA A N 1
ATOM 645 C CA . ALA A 1 85 ? 25.835 -4.730 6.611 1.00 96.50 85 ALA A CA 1
ATOM 646 C C . ALA A 1 85 ? 24.966 -3.450 6.589 1.00 96.5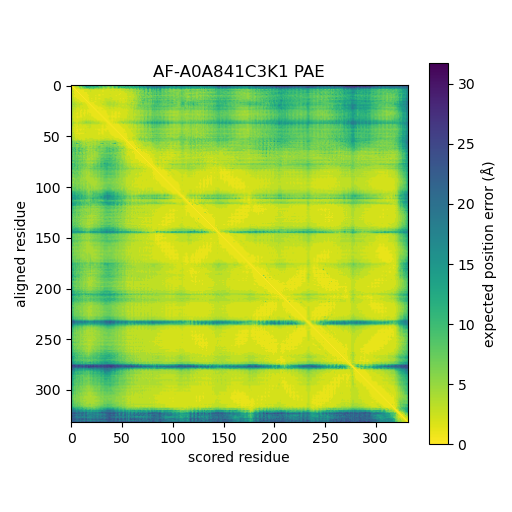0 85 ALA A C 1
ATOM 648 O O . ALA A 1 85 ? 23.848 -3.503 7.106 1.00 96.50 85 ALA A O 1
ATOM 649 N N . PRO A 1 86 ? 25.381 -2.317 5.983 1.00 97.12 86 PRO A N 1
ATOM 650 C CA . PRO A 1 86 ? 24.523 -1.132 5.911 1.00 97.12 86 PRO A CA 1
ATOM 651 C C . PRO A 1 86 ? 23.215 -1.375 5.147 1.00 97.12 86 PRO A C 1
ATOM 653 O O . PRO A 1 86 ? 22.163 -0.906 5.578 1.00 97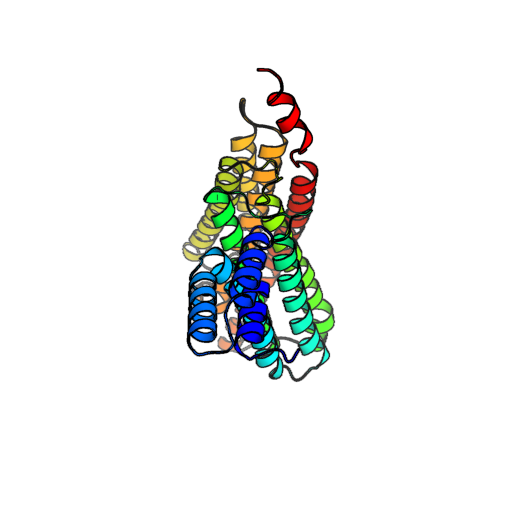.12 86 PRO A O 1
ATOM 656 N N . LEU A 1 87 ? 23.248 -2.162 4.064 1.00 96.19 87 LEU A N 1
ATOM 657 C CA . LEU A 1 87 ? 22.038 -2.534 3.324 1.00 96.19 87 LEU A CA 1
ATOM 658 C C . LEU A 1 87 ? 21.140 -3.461 4.153 1.00 96.19 87 LEU A C 1
ATOM 660 O O . LEU A 1 87 ? 19.934 -3.231 4.220 1.00 96.19 87 LEU A O 1
ATOM 664 N N . HIS A 1 88 ? 21.720 -4.453 4.842 1.00 95.38 88 HIS A N 1
ATOM 665 C CA . HIS A 1 88 ? 20.990 -5.325 5.771 1.00 95.38 88 HIS A CA 1
ATOM 666 C C . HIS A 1 88 ? 20.206 -4.506 6.807 1.00 95.38 88 HIS A C 1
ATOM 668 O O . HIS A 1 88 ? 18.993 -4.675 6.954 1.00 95.38 88 HIS A O 1
ATOM 674 N N . TRP A 1 89 ? 20.884 -3.594 7.510 1.00 96.75 89 TRP A N 1
ATOM 675 C CA . TRP A 1 89 ? 20.253 -2.769 8.540 1.00 96.75 89 TRP A CA 1
ATOM 676 C C . TRP A 1 89 ? 19.255 -1.770 7.959 1.00 96.75 89 TRP A C 1
ATOM 678 O O . TRP A 1 89 ? 18.211 -1.539 8.568 1.00 96.75 89 TRP A O 1
ATOM 688 N N . GLY A 1 90 ? 19.518 -1.243 6.760 1.00 96.31 90 GLY A N 1
ATOM 689 C CA . GLY A 1 90 ? 18.571 -0.411 6.022 1.00 96.31 90 GLY A CA 1
ATOM 690 C C . GLY A 1 90 ? 17.237 -1.123 5.770 1.00 96.31 90 GLY A C 1
ATOM 691 O O . GLY A 1 90 ? 16.177 -0.547 6.019 1.00 96.31 90 GLY A O 1
ATOM 692 N N . MET A 1 91 ? 17.268 -2.397 5.368 1.00 95.81 91 MET A N 1
ATOM 693 C CA . MET A 1 91 ? 16.054 -3.201 5.157 1.00 95.81 91 MET A CA 1
ATOM 694 C C . MET A 1 91 ? 15.291 -3.458 6.457 1.00 95.81 91 MET A C 1
ATOM 696 O O . MET A 1 91 ? 14.069 -3.306 6.504 1.00 95.81 91 MET A O 1
ATOM 700 N N . VAL A 1 92 ? 16.001 -3.803 7.535 1.00 95.88 92 VAL A N 1
ATOM 701 C CA . VAL A 1 92 ? 15.383 -3.994 8.857 1.00 95.88 92 VAL A CA 1
ATOM 702 C C . VAL A 1 92 ? 14.734 -2.693 9.341 1.00 95.88 92 VAL A C 1
ATOM 704 O O . VAL A 1 92 ? 13.597 -2.715 9.822 1.00 95.88 92 VAL A O 1
ATOM 707 N N . ALA A 1 93 ? 15.408 -1.551 9.172 1.00 97.00 93 ALA A N 1
ATOM 708 C CA . ALA A 1 93 ? 14.889 -0.237 9.542 1.00 97.00 93 ALA A CA 1
ATOM 709 C C . ALA A 1 93 ? 13.640 0.141 8.730 1.00 97.00 93 ALA A C 1
ATOM 711 O O . ALA A 1 93 ? 12.639 0.555 9.318 1.00 97.00 93 ALA A O 1
ATOM 712 N N . LEU A 1 94 ? 13.657 -0.070 7.409 1.00 96.94 94 LEU A N 1
ATOM 713 C CA . LEU A 1 94 ? 12.508 0.134 6.521 1.00 96.94 94 LEU A CA 1
ATOM 714 C C . LEU A 1 94 ? 11.275 -0.643 7.003 1.00 96.94 94 LEU A C 1
ATOM 716 O O . LEU A 1 94 ? 10.194 -0.076 7.166 1.00 96.94 94 LEU A O 1
ATOM 720 N N . VAL A 1 95 ? 11.424 -1.941 7.266 1.00 96.75 95 VAL A N 1
ATOM 721 C CA . VAL A 1 95 ? 10.294 -2.786 7.682 1.00 96.75 95 VAL A CA 1
ATOM 722 C C . VAL A 1 95 ? 9.816 -2.410 9.080 1.00 96.75 95 VAL A C 1
ATOM 724 O O . VAL A 1 95 ? 8.610 -2.330 9.321 1.00 96.75 95 VAL A O 1
ATOM 727 N N . THR A 1 96 ? 10.744 -2.098 9.984 1.00 97.06 96 THR A N 1
ATOM 728 C CA . THR A 1 96 ? 10.421 -1.597 11.326 1.00 97.06 96 THR A CA 1
ATOM 729 C C . THR A 1 96 ? 9.608 -0.309 11.256 1.00 97.06 96 THR A C 1
ATOM 731 O O . THR A 1 96 ? 8.598 -0.188 11.952 1.00 97.06 96 THR A O 1
ATOM 734 N N . LEU A 1 97 ? 9.981 0.620 10.372 1.00 97.81 97 LEU A N 1
ATOM 735 C CA . LEU A 1 97 ? 9.247 1.860 10.134 1.00 97.81 97 LEU A CA 1
ATOM 736 C C . LEU A 1 97 ? 7.812 1.580 9.664 1.00 97.81 97 LEU A C 1
ATOM 738 O O . LEU A 1 97 ? 6.860 2.085 10.261 1.00 97.81 97 LEU A O 1
ATOM 742 N N . LEU A 1 98 ? 7.629 0.727 8.653 1.00 97.06 98 LEU A N 1
ATOM 743 C CA . LEU A 1 98 ? 6.300 0.393 8.125 1.00 97.06 98 LEU A CA 1
ATOM 744 C C . LEU A 1 98 ? 5.423 -0.332 9.159 1.00 97.06 98 LEU A C 1
ATOM 746 O O . LEU A 1 98 ? 4.223 -0.053 9.266 1.00 97.06 98 LEU A O 1
ATOM 750 N N . VAL A 1 99 ? 6.009 -1.216 9.973 1.00 96.31 99 VAL A N 1
ATOM 751 C CA . VAL A 1 99 ? 5.323 -1.871 11.097 1.00 96.31 99 VAL A CA 1
ATOM 752 C C . VAL A 1 99 ? 4.913 -0.848 12.158 1.00 96.31 99 VAL A C 1
ATOM 754 O O . VAL A 1 99 ? 3.766 -0.875 12.617 1.00 96.31 99 VAL A O 1
ATOM 757 N N . ALA A 1 100 ? 5.796 0.089 12.512 1.00 96.06 100 ALA A N 1
ATOM 758 C CA . ALA A 1 100 ? 5.511 1.148 13.478 1.00 96.06 100 ALA A CA 1
ATOM 759 C C . ALA A 1 100 ? 4.383 2.073 12.995 1.00 96.06 100 ALA A C 1
ATOM 761 O O . ALA A 1 100 ? 3.449 2.349 13.751 1.00 96.06 100 ALA A O 1
ATOM 762 N N . VAL A 1 101 ? 4.400 2.482 11.724 1.00 96.56 101 VAL A N 1
ATOM 763 C CA . VAL A 1 101 ? 3.338 3.295 11.108 1.00 96.56 101 VAL A CA 1
ATOM 764 C C . VAL A 1 101 ? 2.016 2.524 11.066 1.00 96.56 101 VAL A C 1
ATOM 766 O O . VAL A 1 101 ? 0.973 3.049 11.465 1.00 96.56 101 VAL A O 1
ATOM 769 N N . SER A 1 102 ? 2.048 1.244 10.685 1.00 95.44 102 SER A N 1
ATOM 770 C CA . SER A 1 102 ? 0.875 0.359 10.704 1.00 95.44 102 SER A CA 1
ATOM 771 C C . SER A 1 102 ? 0.287 0.217 12.107 1.00 95.44 102 SER A C 1
ATOM 773 O O . SER A 1 102 ? -0.933 0.210 12.287 1.00 95.44 102 SER A O 1
ATOM 775 N N . TRP A 1 103 ? 1.147 0.112 13.119 1.00 94.56 103 TRP A N 1
ATOM 776 C CA . TRP A 1 103 ? 0.760 0.038 14.521 1.00 94.56 103 TRP A CA 1
ATOM 777 C C . TRP A 1 103 ? 0.175 1.356 15.031 1.00 94.56 103 TRP A C 1
ATOM 779 O O . TRP A 1 103 ? -0.882 1.335 15.666 1.00 94.56 103 TRP A O 1
ATOM 789 N N . LEU A 1 104 ? 0.789 2.494 14.699 1.00 94.06 104 LEU A N 1
ATOM 790 C CA . LEU A 1 104 ? 0.289 3.823 15.049 1.00 94.06 104 LEU A CA 1
ATOM 791 C C . LEU A 1 104 ? -1.083 4.079 14.422 1.00 94.06 104 LEU A C 1
ATOM 793 O O . LEU A 1 104 ? -1.979 4.597 15.085 1.00 94.06 104 LEU A O 1
ATOM 797 N N . GLY A 1 105 ? -1.282 3.617 13.186 1.00 93.69 105 GLY A N 1
ATOM 798 C CA . GLY A 1 105 ? -2.572 3.634 12.511 1.00 93.69 105 GLY A CA 1
ATOM 799 C C . GLY A 1 105 ? -3.676 2.898 13.272 1.00 93.69 105 GLY A C 1
ATOM 800 O O . GLY A 1 105 ? -4.840 3.188 13.064 1.00 93.69 105 GLY A O 1
ATOM 801 N N . ARG A 1 106 ? -3.370 1.964 14.176 1.00 90.81 106 ARG A N 1
ATOM 802 C CA . ARG A 1 106 ? -4.398 1.257 14.963 1.00 90.81 106 ARG A CA 1
ATOM 803 C C . ARG A 1 106 ? -4.758 1.967 16.266 1.00 90.81 106 ARG A C 1
ATOM 805 O O . ARG A 1 106 ? -5.729 1.581 16.914 1.00 90.81 106 ARG A O 1
ATOM 812 N N . ARG A 1 107 ? -3.979 2.969 16.677 1.00 90.50 107 ARG A N 1
ATOM 813 C CA . ARG A 1 107 ? -4.185 3.682 17.939 1.00 90.50 107 ARG A CA 1
ATOM 814 C C . ARG A 1 107 ? -5.170 4.842 17.770 1.00 90.50 107 ARG A C 1
ATOM 816 O O . ARG A 1 107 ? -5.217 5.453 16.701 1.00 90.50 107 ARG A O 1
ATOM 823 N N . PRO A 1 108 ? -5.941 5.186 18.819 1.00 87.44 108 PRO A N 1
ATOM 824 C CA . PRO A 1 108 ? -6.686 6.439 18.837 1.00 87.44 108 PRO A CA 1
ATOM 825 C C . PRO A 1 108 ? -5.689 7.599 18.707 1.00 87.44 108 PRO A C 1
ATOM 827 O O . PRO A 1 108 ? -4.758 7.714 19.500 1.00 87.44 108 PRO A O 1
ATOM 830 N N . GLY A 1 109 ? -5.833 8.420 17.669 1.00 89.31 109 GLY A N 1
ATOM 831 C CA . GLY A 1 109 ? -4.860 9.462 17.354 1.00 89.31 109 GLY A CA 1
ATOM 832 C C . GLY A 1 109 ? -5.080 10.064 15.973 1.00 89.31 109 GLY A C 1
ATOM 833 O O . GLY A 1 109 ? -6.203 10.077 15.467 1.00 89.31 109 GLY A O 1
ATOM 834 N N . LEU A 1 110 ? -3.996 10.557 15.366 1.00 87.25 110 LEU A N 1
ATOM 835 C CA . LEU A 1 110 ? -4.049 11.269 14.091 1.00 87.25 110 LEU A CA 1
ATOM 836 C C . LEU A 1 110 ? -4.569 10.397 12.932 1.00 87.25 110 LEU A C 1
ATOM 838 O O . LEU A 1 110 ? -5.386 10.850 12.131 1.00 87.25 110 LEU A O 1
ATOM 842 N N . LEU A 1 111 ? -4.100 9.156 12.846 1.00 90.94 111 LEU A N 1
ATOM 843 C CA . LEU A 1 111 ? -4.498 8.221 11.792 1.00 90.94 111 LEU A CA 1
ATOM 844 C C . LEU A 1 111 ? -5.683 7.354 12.218 1.00 90.94 111 LEU A C 1
ATOM 846 O O . LEU A 1 111 ? -6.508 7.020 11.384 1.00 90.94 111 LEU A O 1
ATOM 850 N N . GLY A 1 112 ? -5.816 7.071 13.517 1.00 88.50 112 GLY A N 1
ATOM 851 C CA . GLY A 1 112 ? -7.019 6.502 14.119 1.00 88.50 112 GLY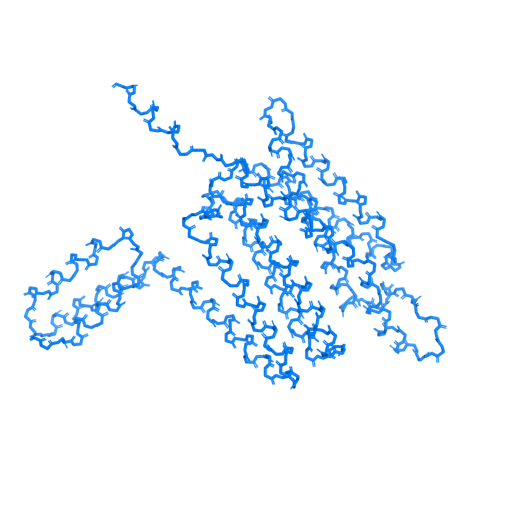 A CA 1
ATOM 852 C C . GLY A 1 112 ? -7.415 5.096 13.635 1.00 88.50 112 GLY A C 1
ATOM 853 O O . GLY A 1 112 ? -7.021 4.636 12.558 1.00 88.50 112 GLY A O 1
ATOM 854 N N . PRO A 1 113 ? -8.265 4.397 14.408 1.00 93.00 113 PRO A N 1
ATOM 855 C CA . PRO A 1 113 ? -8.838 3.136 13.955 1.00 93.00 113 PRO A CA 1
ATOM 856 C C . PRO A 1 113 ? -9.579 3.318 12.623 1.00 93.00 113 PRO A C 1
ATOM 858 O O . PRO A 1 113 ? -10.062 4.407 12.296 1.00 93.00 113 PRO A O 1
ATOM 861 N N . VAL A 1 114 ? -9.651 2.236 11.847 1.00 95.62 114 VAL A N 1
ATOM 862 C CA . VAL A 1 114 ? -10.427 2.201 10.603 1.00 95.62 114 VAL A CA 1
ATOM 863 C C . VAL A 1 114 ? -11.903 2.456 10.895 1.00 95.62 114 VAL A C 1
ATOM 865 O O . VAL A 1 114 ? -12.403 2.075 11.953 1.00 95.62 114 VAL A O 1
ATOM 868 N N . ARG A 1 115 ? -12.599 3.106 9.965 1.00 94.12 115 ARG A N 1
ATOM 869 C CA . ARG A 1 115 ? -14.053 3.271 10.040 1.00 94.12 115 ARG A CA 1
ATOM 870 C C . ARG A 1 115 ? -14.775 1.910 9.962 1.00 94.12 115 ARG A C 1
ATOM 872 O O . ARG A 1 115 ? -14.229 0.925 9.463 1.00 94.12 115 ARG A O 1
ATOM 879 N N . ASP A 1 116 ? -16.000 1.848 10.483 1.00 92.50 116 ASP A N 1
ATOM 880 C CA . ASP A 1 116 ? -16.751 0.593 10.642 1.00 92.50 116 ASP A CA 1
ATOM 881 C C . ASP A 1 116 ? -17.491 0.092 9.394 1.00 92.50 116 ASP A C 1
ATOM 883 O O . ASP A 1 116 ? -18.166 -0.933 9.446 1.00 92.50 116 ASP A O 1
ATOM 887 N N . ASP A 1 117 ? -17.326 0.745 8.250 1.00 95.38 117 ASP A N 1
ATOM 888 C CA . ASP A 1 117 ? -17.887 0.310 6.974 1.00 95.38 117 ASP A CA 1
ATOM 889 C C . ASP A 1 117 ? -16.952 -0.635 6.200 1.00 95.38 117 ASP A C 1
ATOM 891 O O . ASP A 1 117 ? -15.722 -0.585 6.300 1.00 95.38 117 ASP A O 1
ATOM 895 N N . GLY A 1 118 ? -17.560 -1.480 5.365 1.00 96.81 118 GLY A N 1
ATOM 896 C CA . GLY A 1 118 ? -16.854 -2.431 4.504 1.00 96.81 118 GLY A CA 1
ATOM 897 C C . GLY A 1 118 ? -15.806 -1.784 3.585 1.00 96.81 118 GLY A C 1
ATOM 898 O O . GLY A 1 118 ? -14.655 -2.224 3.620 1.00 96.81 118 GLY A O 1
ATOM 899 N N . PRO A 1 119 ? -16.140 -0.732 2.807 1.00 97.19 119 PRO A N 1
ATOM 900 C CA . PRO A 1 119 ? -15.194 -0.097 1.890 1.00 97.19 119 PRO A CA 1
ATOM 901 C C . PRO A 1 119 ? -13.927 0.433 2.567 1.00 97.19 119 PRO A C 1
ATOM 903 O O . PRO A 1 119 ? -12.833 0.190 2.064 1.00 97.19 119 PRO A O 1
ATOM 906 N N . ALA A 1 120 ? -14.031 1.091 3.728 1.00 96.56 120 ALA A N 1
ATOM 907 C CA . ALA A 1 120 ? -12.851 1.555 4.468 1.00 96.56 120 ALA A CA 1
ATOM 908 C C . ALA A 1 120 ? -11.936 0.404 4.889 1.00 96.56 120 ALA A C 1
ATOM 910 O O . ALA A 1 120 ? -10.716 0.504 4.757 1.00 96.56 120 ALA A O 1
ATOM 911 N N . ARG A 1 121 ? -12.513 -0.710 5.352 1.00 96.44 121 ARG A N 1
ATOM 912 C CA . ARG A 1 121 ? -11.749 -1.906 5.730 1.00 96.44 121 ARG A CA 1
ATOM 913 C C . ARG A 1 121 ? -11.083 -2.557 4.524 1.00 96.44 121 ARG A C 1
ATOM 915 O O . ARG A 1 121 ? -9.911 -2.911 4.621 1.00 96.44 121 ARG A O 1
ATOM 922 N N . LEU A 1 122 ? -11.794 -2.661 3.402 1.00 96.88 122 LEU A N 1
ATOM 923 C CA . LEU A 1 122 ? -11.266 -3.232 2.165 1.00 96.88 122 LEU A CA 1
ATOM 924 C C . LEU A 1 122 ? -10.113 -2.393 1.606 1.00 96.88 122 LEU A C 1
ATOM 926 O O . LEU A 1 122 ? -9.045 -2.937 1.347 1.00 96.88 122 LEU A O 1
ATOM 930 N N . VAL A 1 123 ? -10.290 -1.072 1.489 1.00 97.62 123 VAL A N 1
ATOM 931 C CA . VAL A 1 123 ? -9.241 -0.159 1.001 1.00 97.62 123 VAL A CA 1
ATOM 932 C C . VAL A 1 123 ? -8.020 -0.200 1.914 1.00 97.62 123 VAL A C 1
ATOM 934 O O . VAL A 1 123 ? -6.891 -0.260 1.434 1.00 97.62 123 VAL A O 1
ATOM 937 N N . ARG A 1 124 ? -8.221 -0.230 3.237 1.00 97.31 124 ARG A N 1
ATOM 938 C CA . ARG A 1 124 ? -7.110 -0.303 4.190 1.00 97.31 124 ARG A CA 1
ATOM 939 C C . ARG A 1 124 ? -6.363 -1.632 4.108 1.00 97.31 124 ARG A C 1
ATOM 941 O O . ARG A 1 124 ? -5.136 -1.636 4.128 1.00 97.31 124 ARG A O 1
ATOM 948 N N . ALA A 1 125 ? -7.087 -2.746 4.007 1.00 96.19 125 ALA A N 1
ATOM 949 C CA . ALA A 1 125 ? -6.494 -4.067 3.826 1.00 96.19 125 ALA A CA 1
ATOM 950 C C . ALA A 1 125 ? -5.724 -4.155 2.501 1.00 96.19 125 ALA A C 1
ATOM 952 O O . ALA A 1 125 ? -4.581 -4.602 2.498 1.00 96.19 125 ALA A O 1
ATOM 953 N N . GLY A 1 126 ? -6.307 -3.655 1.407 1.00 97.25 126 GLY A N 1
ATOM 954 C CA . GLY A 1 126 ? -5.649 -3.562 0.105 1.00 97.25 126 GLY A CA 1
ATOM 955 C C . GLY A 1 126 ? -4.371 -2.726 0.160 1.00 97.25 126 GLY A C 1
ATOM 956 O O . GLY A 1 126 ? -3.340 -3.168 -0.332 1.00 97.25 126 GLY A O 1
ATOM 957 N N . GLY A 1 127 ? -4.399 -1.577 0.841 1.00 97.56 127 GLY A N 1
ATOM 958 C CA . GLY A 1 127 ? -3.215 -0.744 1.061 1.00 97.56 127 GLY A CA 1
ATOM 959 C C . GLY A 1 127 ? -2.104 -1.463 1.832 1.00 97.56 127 GLY A C 1
ATOM 960 O O . GLY A 1 127 ? -0.947 -1.410 1.423 1.00 97.56 127 GLY A O 1
ATOM 961 N N . TYR A 1 128 ? -2.441 -2.192 2.904 1.00 97.00 128 TYR A N 1
ATOM 962 C CA . TYR A 1 128 ? -1.463 -3.009 3.636 1.00 97.00 128 TYR A CA 1
ATOM 963 C C . TYR A 1 128 ? -0.875 -4.130 2.776 1.00 97.00 128 TYR A C 1
ATOM 965 O O . TYR A 1 128 ? 0.335 -4.341 2.811 1.00 97.00 128 TYR A O 1
ATOM 973 N N . LEU A 1 129 ? -1.713 -4.840 2.013 1.00 96.25 129 LEU A N 1
ATOM 974 C CA . LEU A 1 129 ? -1.265 -5.917 1.130 1.00 96.25 129 LEU A CA 1
ATOM 975 C C . LEU A 1 129 ? -0.348 -5.388 0.030 1.00 96.25 129 LEU A C 1
ATOM 977 O O . LEU A 1 129 ? 0.701 -5.973 -0.212 1.00 96.25 129 LEU A O 1
ATOM 981 N N . LEU A 1 130 ? -0.711 -4.266 -0.591 1.00 96.62 130 LEU A N 1
ATOM 982 C CA . LEU A 1 130 ? 0.066 -3.649 -1.659 1.00 96.62 130 LEU A CA 1
ATOM 983 C C . LEU A 1 130 ? 1.431 -3.170 -1.155 1.00 96.62 130 LEU A C 1
ATOM 985 O O . LEU A 1 130 ? 2.455 -3.565 -1.707 1.00 96.62 130 LEU A O 1
ATOM 989 N N . VAL A 1 131 ? 1.459 -2.389 -0.068 1.00 97.69 131 VAL A N 1
ATOM 990 C CA . VAL A 1 131 ? 2.715 -1.925 0.544 1.00 97.69 131 VAL A CA 1
ATOM 991 C C . VAL A 1 131 ? 3.560 -3.116 0.994 1.00 97.69 131 VAL A C 1
ATOM 993 O O . VAL A 1 131 ? 4.743 -3.167 0.676 1.00 97.69 131 VAL A O 1
ATOM 996 N N . GLY A 1 132 ? 2.959 -4.106 1.662 1.00 95.94 132 GLY A N 1
ATOM 997 C CA . GLY A 1 132 ? 3.659 -5.306 2.119 1.00 95.94 132 GLY A CA 1
ATOM 998 C C . GLY A 1 132 ? 4.254 -6.133 0.977 1.00 95.94 132 GLY A C 1
ATOM 999 O O . GLY A 1 132 ? 5.403 -6.558 1.075 1.00 95.94 132 GLY A O 1
ATOM 1000 N N . ALA A 1 133 ? 3.518 -6.316 -0.123 1.00 95.56 133 ALA A N 1
ATOM 1001 C CA . ALA A 1 133 ? 4.001 -7.021 -1.308 1.00 95.56 133 ALA A CA 1
ATOM 1002 C C . ALA A 1 133 ? 5.171 -6.281 -1.971 1.00 95.56 133 ALA A C 1
ATOM 1004 O O . ALA A 1 133 ? 6.178 -6.904 -2.302 1.00 95.56 133 ALA A O 1
ATOM 1005 N N . MET A 1 134 ? 5.084 -4.952 -2.100 1.00 96.75 134 MET A N 1
ATOM 1006 C CA . MET A 1 134 ? 6.183 -4.135 -2.626 1.00 96.75 134 MET A CA 1
ATOM 1007 C C . MET A 1 134 ? 7.416 -4.186 -1.720 1.00 96.75 134 MET A C 1
ATOM 1009 O O . MET A 1 134 ? 8.528 -4.345 -2.216 1.00 96.75 134 MET A O 1
ATOM 1013 N N . THR A 1 135 ? 7.238 -4.108 -0.397 1.00 96.19 135 THR A N 1
ATOM 1014 C CA . THR A 1 135 ? 8.337 -4.266 0.567 1.00 96.19 135 THR A CA 1
ATOM 1015 C C . THR A 1 135 ? 8.999 -5.633 0.435 1.00 96.19 135 THR A C 1
ATOM 1017 O O . THR A 1 135 ? 10.222 -5.710 0.372 1.00 96.19 135 THR A O 1
ATOM 1020 N N . ALA A 1 136 ? 8.212 -6.710 0.365 1.00 94.00 136 ALA A N 1
ATOM 1021 C CA . ALA A 1 136 ? 8.735 -8.064 0.222 1.00 94.00 136 ALA A CA 1
ATOM 1022 C C . ALA A 1 136 ? 9.497 -8.239 -1.098 1.00 94.00 136 ALA A C 1
ATOM 1024 O O . ALA A 1 136 ? 10.604 -8.770 -1.087 1.00 94.00 136 ALA A O 1
ATOM 1025 N N . GLY A 1 137 ? 8.948 -7.743 -2.212 1.00 93.50 137 GLY A N 1
ATOM 1026 C CA . GLY A 1 137 ? 9.617 -7.759 -3.514 1.00 93.50 137 GLY A CA 1
ATOM 1027 C C . GLY A 1 137 ? 10.938 -6.987 -3.501 1.00 93.50 137 GLY A C 1
ATOM 1028 O O . GLY A 1 137 ? 11.951 -7.494 -3.981 1.00 93.50 137 GLY A O 1
ATOM 1029 N N . PHE A 1 138 ? 10.959 -5.806 -2.878 1.00 94.38 138 PHE A N 1
ATOM 1030 C CA . PHE A 1 138 ? 12.171 -5.003 -2.734 1.00 94.38 138 PHE A CA 1
ATOM 1031 C C . PHE A 1 138 ? 13.240 -5.727 -1.901 1.00 94.38 138 PHE A C 1
ATOM 1033 O O . PHE A 1 138 ? 14.361 -5.902 -2.377 1.00 94.38 138 PHE A O 1
ATOM 1040 N N . VAL A 1 139 ? 12.883 -6.246 -0.718 1.00 93.81 139 VAL A N 1
ATOM 1041 C CA . VAL A 1 139 ? 13.798 -7.014 0.151 1.00 93.81 139 VAL A CA 1
ATOM 1042 C C . VAL A 1 139 ? 14.336 -8.259 -0.560 1.00 93.81 139 VAL A C 1
ATOM 1044 O O . VAL A 1 139 ? 15.535 -8.527 -0.496 1.00 93.81 139 VAL A O 1
ATOM 1047 N N . ALA A 1 140 ? 13.478 -8.991 -1.277 1.00 92.19 140 ALA A N 1
ATOM 1048 C CA . ALA A 1 140 ? 13.878 -10.157 -2.063 1.00 92.19 140 ALA A CA 1
ATOM 1049 C C . ALA A 1 140 ? 14.909 -9.795 -3.140 1.00 92.19 140 ALA A C 1
ATOM 1051 O O . ALA A 1 140 ? 15.891 -10.510 -3.344 1.00 92.19 140 ALA A O 1
ATOM 1052 N N . SER A 1 141 ? 14.683 -8.673 -3.827 1.00 91.62 141 SER A N 1
ATOM 1053 C CA . SER A 1 141 ? 15.532 -8.225 -4.929 1.00 91.62 141 SER A CA 1
ATOM 1054 C C . SER A 1 141 ? 16.883 -7.674 -4.467 1.00 91.62 141 SER A C 1
ATOM 1056 O O . SER A 1 141 ? 17.882 -7.873 -5.153 1.00 91.62 141 SER A O 1
ATOM 1058 N N . ALA A 1 142 ? 16.948 -7.062 -3.283 1.00 92.38 142 ALA A N 1
ATOM 1059 C CA . ALA A 1 142 ? 18.148 -6.391 -2.784 1.00 92.38 142 ALA A CA 1
ATOM 1060 C C . ALA A 1 142 ? 19.338 -7.330 -2.533 1.00 92.38 142 ALA A C 1
ATOM 1062 O O . ALA A 1 142 ? 20.486 -6.903 -2.554 1.00 92.38 142 ALA A O 1
ATOM 1063 N N . ALA A 1 143 ? 19.087 -8.622 -2.310 1.00 88.88 143 ALA A N 1
ATOM 1064 C CA . ALA A 1 143 ? 20.157 -9.607 -2.155 1.00 88.88 143 ALA A CA 1
ATOM 1065 C C . ALA A 1 143 ? 20.780 -10.049 -3.493 1.00 88.88 143 ALA A C 1
ATOM 1067 O O . ALA A 1 143 ? 21.820 -10.700 -3.489 1.00 88.88 143 ALA A O 1
ATOM 1068 N N . THR A 1 144 ? 20.129 -9.761 -4.625 1.00 89.06 144 THR A N 1
ATOM 1069 C CA . THR A 1 144 ? 20.477 -10.355 -5.930 1.00 89.06 144 THR A CA 1
ATOM 1070 C C . THR A 1 144 ? 20.684 -9.340 -7.046 1.00 89.06 144 THR A C 1
ATOM 1072 O O . THR A 1 144 ? 21.260 -9.688 -8.073 1.00 89.06 144 THR A O 1
ATOM 1075 N N . LYS A 1 145 ? 20.229 -8.097 -6.876 1.00 84.88 145 LYS A N 1
ATOM 1076 C CA . LYS A 1 145 ? 20.277 -7.062 -7.912 1.00 84.88 145 LYS A CA 1
ATOM 1077 C C . LYS A 1 145 ? 21.042 -5.841 -7.421 1.00 84.88 145 LYS A C 1
ATOM 1079 O O . LYS A 1 145 ? 20.873 -5.463 -6.270 1.00 84.88 145 LYS A O 1
ATOM 1084 N N . GLY A 1 146 ? 21.774 -5.186 -8.324 1.00 87.06 146 GLY A N 1
ATOM 1085 C CA . GLY A 1 146 ? 22.338 -3.844 -8.141 1.00 87.06 146 GLY A CA 1
ATOM 1086 C C . GLY A 1 146 ? 23.563 -3.744 -7.224 1.00 87.06 146 GLY A C 1
ATOM 1087 O O . GLY A 1 146 ? 23.989 -4.704 -6.587 1.00 87.06 146 GLY A O 1
ATOM 1088 N N . ASN A 1 147 ? 24.138 -2.541 -7.165 1.00 94.88 147 ASN A N 1
ATOM 1089 C CA . ASN A 1 147 ? 25.235 -2.217 -6.261 1.00 94.88 147 ASN A CA 1
ATOM 1090 C C . ASN A 1 147 ? 24.697 -2.010 -4.832 1.00 94.88 147 ASN A C 1
ATOM 1092 O O . ASN A 1 147 ? 23.877 -1.123 -4.584 1.00 94.88 147 ASN A O 1
ATOM 1096 N N . ALA A 1 148 ? 25.177 -2.807 -3.875 1.00 95.38 148 ALA A N 1
ATOM 1097 C CA . ALA A 1 148 ? 24.690 -2.771 -2.496 1.00 95.38 148 ALA A CA 1
ATOM 1098 C C . ALA A 1 148 ? 24.922 -1.419 -1.790 1.00 95.38 148 ALA A C 1
ATOM 1100 O O . ALA A 1 148 ? 24.130 -1.030 -0.928 1.00 95.38 148 ALA A O 1
ATOM 1101 N N . VAL A 1 149 ? 25.986 -0.694 -2.154 1.00 96.69 149 VAL A N 1
ATOM 1102 C CA . VAL A 1 149 ? 26.298 0.632 -1.602 1.00 96.69 149 VAL A CA 1
ATOM 1103 C C . VAL A 1 149 ? 25.280 1.657 -2.093 1.00 96.69 149 VAL A C 1
ATOM 1105 O O . VAL A 1 149 ? 24.702 2.376 -1.280 1.00 96.69 149 VAL A O 1
ATOM 1108 N N . GLU A 1 150 ? 24.997 1.681 -3.397 1.00 95.94 150 GLU A N 1
ATOM 1109 C CA . GLU A 1 150 ? 24.002 2.584 -3.992 1.00 95.94 150 GLU A CA 1
ATOM 1110 C C . GLU A 1 150 ? 22.590 2.291 -3.481 1.00 95.94 150 GLU A C 1
ATOM 1112 O O . GLU A 1 150 ? 21.832 3.206 -3.152 1.00 95.94 150 GLU A O 1
ATOM 1117 N N . GLN A 1 151 ? 22.238 1.012 -3.338 1.00 95.75 151 GLN A N 1
ATOM 1118 C CA . GLN A 1 151 ? 20.961 0.622 -2.750 1.00 95.75 151 GLN A CA 1
ATOM 1119 C C . GLN A 1 151 ? 20.830 1.080 -1.302 1.00 95.75 151 GLN A C 1
ATOM 1121 O O . GLN A 1 151 ? 19.766 1.560 -0.920 1.00 95.75 151 GLN A O 1
ATOM 1126 N N . ALA A 1 152 ? 21.883 0.958 -0.495 1.00 96.56 152 ALA A N 1
ATOM 1127 C CA . ALA A 1 152 ? 21.848 1.425 0.885 1.00 96.56 152 ALA A CA 1
ATOM 1128 C C . ALA A 1 152 ? 21.748 2.957 0.966 1.00 96.56 152 ALA A C 1
ATOM 1130 O O . ALA A 1 152 ? 20.989 3.473 1.784 1.00 96.56 152 ALA A O 1
ATOM 1131 N N . ALA A 1 153 ? 22.493 3.674 0.118 1.00 96.88 153 ALA A N 1
ATOM 1132 C CA . ALA A 1 153 ? 22.570 5.133 0.138 1.00 96.88 153 ALA A CA 1
ATOM 1133 C C . ALA A 1 153 ? 21.321 5.816 -0.441 1.00 96.88 153 ALA A C 1
ATOM 1135 O O . ALA A 1 153 ? 20.871 6.825 0.098 1.00 96.88 153 ALA A O 1
ATOM 1136 N N . TYR A 1 154 ? 20.750 5.265 -1.514 1.00 95.94 154 TYR A N 1
ATOM 1137 C CA . TYR A 1 154 ? 19.676 5.909 -2.276 1.00 95.94 154 TYR A CA 1
ATOM 1138 C C . TYR A 1 154 ? 18.419 5.045 -2.354 1.00 95.94 154 TYR A C 1
ATOM 1140 O O . TYR A 1 154 ? 17.325 5.523 -2.055 1.00 95.94 154 TYR A O 1
ATOM 1148 N N . GLY A 1 155 ? 18.566 3.761 -2.692 1.00 94.62 155 GLY A N 1
ATOM 1149 C CA . GLY A 1 155 ? 17.433 2.854 -2.893 1.00 94.62 155 GLY A CA 1
ATOM 1150 C C . GLY A 1 155 ? 16.544 2.718 -1.653 1.00 94.62 155 GLY A C 1
ATOM 1151 O O . GLY A 1 155 ? 15.350 3.008 -1.708 1.00 94.62 155 GLY A O 1
ATOM 1152 N N . VAL A 1 156 ? 17.123 2.325 -0.516 1.00 96.62 156 VAL A N 1
ATOM 1153 C CA . VAL A 1 156 ? 16.393 2.114 0.743 1.00 96.62 156 VAL A CA 1
ATOM 1154 C C . VAL A 1 156 ? 15.699 3.395 1.215 1.00 96.62 156 VAL A C 1
ATOM 1156 O O . VAL A 1 156 ? 14.499 3.317 1.481 1.00 96.62 156 VAL A O 1
ATOM 1159 N N . PRO A 1 157 ? 16.359 4.571 1.294 1.00 97.75 157 PRO A N 1
ATOM 1160 C CA . PRO A 1 157 ? 15.674 5.805 1.678 1.00 97.75 157 PRO A CA 1
ATOM 1161 C C . PRO A 1 157 ? 14.527 6.195 0.739 1.00 97.75 157 PRO A C 1
ATOM 1163 O O . PRO A 1 157 ? 13.449 6.544 1.222 1.00 97.75 157 PRO A O 1
ATOM 1166 N N . ILE A 1 158 ? 14.714 6.095 -0.584 1.00 96.50 158 ILE A N 1
ATOM 1167 C CA . ILE A 1 158 ? 13.667 6.425 -1.565 1.00 96.50 158 ILE A CA 1
ATOM 1168 C C . ILE A 1 158 ? 12.455 5.504 -1.379 1.00 96.50 158 ILE A C 1
ATOM 1170 O O . ILE A 1 158 ? 11.326 5.985 -1.244 1.00 96.50 158 ILE A O 1
ATOM 1174 N N . PHE A 1 159 ? 12.679 4.188 -1.288 1.00 96.38 159 PHE A N 1
ATOM 1175 C CA . PHE A 1 159 ? 11.607 3.222 -1.039 1.00 96.38 159 PHE A CA 1
ATOM 1176 C C . PHE A 1 159 ? 10.962 3.412 0.337 1.00 96.38 159 PHE A C 1
ATOM 1178 O O . PHE A 1 159 ? 9.747 3.271 0.459 1.00 96.38 159 PHE A O 1
ATOM 1185 N N . ALA A 1 160 ? 11.725 3.782 1.368 1.00 97.75 160 ALA A N 1
ATOM 1186 C CA . ALA A 1 160 ? 11.181 4.075 2.690 1.00 97.75 160 ALA A CA 1
ATOM 1187 C C . ALA A 1 160 ? 10.209 5.248 2.662 1.00 97.75 160 ALA A C 1
ATOM 1189 O O . ALA A 1 160 ? 9.103 5.128 3.193 1.00 97.75 160 ALA A O 1
ATOM 1190 N N . VAL A 1 161 ? 10.584 6.351 2.012 1.00 97.94 161 VAL A N 1
ATOM 1191 C CA . VAL A 1 161 ? 9.717 7.524 1.866 1.00 97.94 161 VAL A CA 1
ATOM 1192 C C . VAL A 1 161 ? 8.473 7.173 1.053 1.00 97.94 161 VAL A C 1
ATOM 1194 O O . VAL A 1 161 ? 7.365 7.459 1.505 1.00 97.94 161 VAL A O 1
ATOM 1197 N N . ALA A 1 162 ? 8.635 6.504 -0.092 1.00 97.62 162 ALA A N 1
ATOM 1198 C CA . ALA A 1 162 ? 7.526 6.127 -0.965 1.00 97.62 162 ALA A CA 1
ATOM 1199 C C . ALA A 1 162 ? 6.537 5.165 -0.282 1.00 97.62 162 ALA A C 1
ATOM 1201 O O . ALA A 1 162 ? 5.341 5.429 -0.212 1.00 97.62 162 ALA A O 1
ATOM 1202 N N . LEU A 1 163 ? 7.016 4.061 0.293 1.00 98.00 163 LEU A N 1
ATOM 1203 C CA . LEU A 1 163 ? 6.141 3.077 0.936 1.00 98.00 163 LEU A CA 1
ATOM 1204 C C . LEU A 1 163 ? 5.480 3.631 2.203 1.00 98.00 163 LEU A C 1
ATOM 1206 O O . LEU A 1 163 ? 4.314 3.331 2.477 1.00 98.00 163 LEU A O 1
ATOM 1210 N N . THR A 1 164 ? 6.192 4.473 2.958 1.00 98.44 164 THR A N 1
ATOM 1211 C CA . THR A 1 164 ? 5.623 5.140 4.133 1.00 98.44 164 THR A CA 1
ATOM 1212 C C . THR A 1 164 ? 4.552 6.147 3.729 1.00 98.44 164 THR A C 1
ATOM 1214 O O . THR A 1 164 ? 3.503 6.185 4.373 1.00 98.44 164 THR A O 1
ATOM 1217 N N . SER A 1 165 ? 4.758 6.930 2.664 1.00 98.38 165 SER A N 1
ATOM 1218 C CA . SER A 1 165 ? 3.755 7.888 2.192 1.00 98.38 165 SER A CA 1
ATOM 1219 C C . SER A 1 165 ? 2.486 7.182 1.712 1.00 98.38 165 SER A C 1
ATOM 1221 O O . SER A 1 165 ? 1.400 7.582 2.131 1.00 98.38 165 SER A O 1
ATOM 1223 N N . TYR A 1 166 ? 2.592 6.082 0.951 1.00 98.19 166 TYR A N 1
ATOM 1224 C CA . TYR A 1 166 ? 1.433 5.263 0.553 1.00 98.19 166 TYR A CA 1
ATOM 1225 C C . TYR A 1 166 ? 0.663 4.763 1.759 1.00 98.19 166 TYR A C 1
ATOM 1227 O O . TYR A 1 166 ? -0.561 4.904 1.834 1.00 98.19 166 TYR A O 1
ATOM 1235 N N . LEU A 1 167 ? 1.389 4.197 2.724 1.00 98.00 167 LEU A N 1
ATOM 1236 C CA . LEU A 1 167 ? 0.787 3.673 3.930 1.00 98.00 167 LEU A CA 1
ATOM 1237 C C . LEU A 1 167 ? 0.052 4.785 4.686 1.00 98.00 167 LEU A C 1
ATOM 1239 O O . LEU A 1 167 ? -1.121 4.624 5.006 1.00 98.00 167 LEU A O 1
ATOM 1243 N N . LEU A 1 168 ? 0.689 5.936 4.908 1.00 98.19 168 LEU A N 1
ATOM 1244 C CA . LEU A 1 168 ? 0.056 7.094 5.542 1.00 98.19 168 LEU A CA 1
ATOM 1245 C C . LEU A 1 168 ? -1.185 7.574 4.776 1.00 98.19 168 LEU A C 1
ATOM 1247 O O . LEU A 1 168 ? -2.210 7.824 5.414 1.00 98.19 168 LEU A O 1
ATOM 1251 N N . GLY A 1 169 ? -1.135 7.609 3.441 1.00 97.88 169 GLY A N 1
ATOM 1252 C CA . GLY A 1 169 ? -2.264 7.970 2.583 1.00 97.88 169 GLY A CA 1
ATOM 1253 C C . GLY A 1 169 ? -3.466 7.049 2.792 1.00 97.88 169 GLY A C 1
ATOM 1254 O O . GLY A 1 169 ? -4.566 7.523 3.084 1.00 97.88 169 GLY A O 1
ATOM 1255 N N . PHE A 1 170 ? -3.259 5.727 2.749 1.00 98.19 170 PHE A N 1
ATOM 1256 C CA . PHE A 1 170 ? -4.316 4.746 3.026 1.00 98.19 170 PHE A CA 1
ATOM 1257 C C . PHE A 1 170 ? -4.834 4.828 4.468 1.00 98.19 170 PHE A C 1
ATOM 1259 O O . PHE A 1 170 ? -6.044 4.726 4.698 1.00 98.19 170 PHE A O 1
ATOM 1266 N N . LEU A 1 171 ? -3.952 5.023 5.454 1.00 97.75 171 LEU A N 1
ATOM 1267 C CA . LEU A 1 171 ? -4.345 5.145 6.860 1.00 97.75 171 LEU A CA 1
ATOM 1268 C C . LEU A 1 171 ? -5.188 6.405 7.100 1.00 97.75 171 LEU A C 1
ATOM 1270 O O . LEU A 1 171 ? -6.231 6.312 7.743 1.00 97.75 171 LEU A O 1
ATOM 1274 N N . ALA A 1 172 ? -4.780 7.554 6.558 1.00 97.12 172 ALA A N 1
ATOM 1275 C CA . ALA A 1 172 ? -5.499 8.820 6.690 1.00 97.12 172 ALA A CA 1
ATOM 1276 C C . ALA A 1 172 ? -6.854 8.792 5.967 1.00 97.12 172 ALA A C 1
ATOM 1278 O O . ALA A 1 172 ? -7.862 9.234 6.521 1.00 97.12 172 ALA A O 1
ATOM 1279 N N . LEU A 1 173 ? -6.899 8.224 4.759 1.00 97.56 173 LEU A N 1
ATOM 1280 C CA . LEU A 1 173 ? -8.117 8.111 3.957 1.00 97.56 173 LEU A CA 1
ATOM 1281 C C . LEU A 1 173 ? -9.161 7.170 4.589 1.00 97.56 173 LEU A C 1
ATOM 1283 O O . LEU A 1 173 ? -10.359 7.372 4.411 1.00 97.56 173 LEU A O 1
ATOM 1287 N N . THR A 1 174 ? -8.732 6.151 5.337 1.00 97.88 174 THR A N 1
ATOM 1288 C CA . THR A 1 174 ? -9.628 5.145 5.947 1.00 97.88 174 THR A CA 1
ATOM 1289 C C . THR A 1 174 ? -9.861 5.351 7.447 1.00 97.88 174 THR A C 1
ATOM 1291 O O . THR A 1 174 ? -10.534 4.543 8.096 1.00 97.88 174 THR A O 1
ATOM 1294 N N . ALA A 1 175 ? -9.305 6.423 8.012 1.00 96.75 175 ALA A N 1
ATOM 1295 C CA . ALA A 1 175 ? -9.449 6.799 9.411 1.00 96.75 175 ALA A CA 1
ATOM 1296 C C . ALA A 1 175 ? -10.915 7.054 9.787 1.00 96.75 175 ALA A C 1
ATOM 1298 O O . ALA A 1 175 ? -11.637 7.748 9.078 1.00 96.75 175 ALA A O 1
ATOM 1299 N N . HIS A 1 176 ? -11.351 6.619 10.969 1.00 95.12 176 HIS A N 1
ATOM 1300 C CA . HIS A 1 176 ? -12.708 6.905 11.452 1.00 95.12 176 HIS A CA 1
ATOM 1301 C C . HIS A 1 176 ? -13.043 8.414 11.485 1.00 95.12 176 HIS A C 1
ATOM 1303 O O . HIS A 1 176 ? -14.193 8.805 11.302 1.00 95.12 176 HIS A O 1
ATOM 1309 N N . ARG A 1 177 ? -12.034 9.273 11.688 1.00 93.88 177 ARG A N 1
ATOM 1310 C CA . ARG A 1 177 ? -12.203 10.733 11.783 1.00 93.88 177 ARG A CA 1
ATOM 1311 C C . ARG A 1 177 ? -12.168 11.471 10.443 1.00 93.88 177 ARG A C 1
ATOM 1313 O O . ARG A 1 177 ? -12.420 12.673 10.450 1.00 93.88 177 ARG A O 1
ATOM 1320 N N . THR A 1 178 ? -11.839 10.815 9.328 1.00 94.62 178 THR A N 1
ATOM 1321 C CA . THR A 1 178 ? -11.751 11.500 8.028 1.00 94.62 178 THR A CA 1
ATOM 1322 C C . THR A 1 178 ? -13.133 11.891 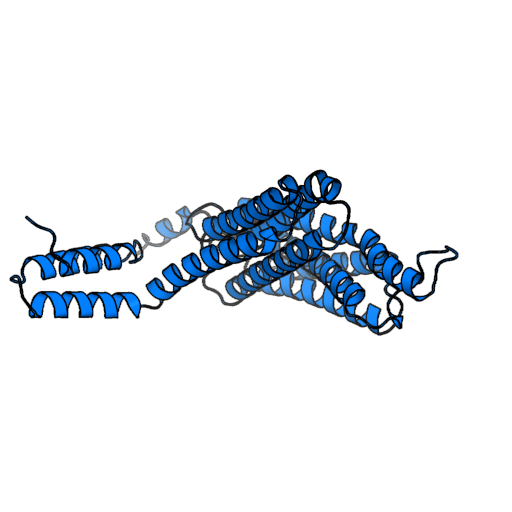7.490 1.00 94.62 178 THR A C 1
ATOM 1324 O O . THR A 1 178 ? -14.149 11.275 7.827 1.00 94.62 178 THR A O 1
ATOM 1327 N N . ALA A 1 179 ? -13.196 12.915 6.635 1.00 95.56 179 ALA A N 1
ATOM 1328 C CA . ALA A 1 179 ? -14.426 13.259 5.924 1.00 95.56 179 ALA A CA 1
ATOM 1329 C C . ALA A 1 179 ? -14.841 12.183 4.907 1.00 95.56 179 ALA A C 1
ATOM 1331 O O . ALA A 1 179 ? -16.033 12.090 4.607 1.00 95.56 179 ALA A O 1
ATOM 1332 N N . ALA A 1 180 ? -13.900 11.369 4.403 1.00 95.88 180 ALA A N 1
ATOM 1333 C CA . ALA A 1 180 ? -14.143 10.439 3.300 1.00 95.88 180 ALA A CA 1
ATOM 1334 C C . ALA A 1 180 ? -15.351 9.533 3.564 1.00 95.88 180 ALA A C 1
ATOM 1336 O O . ALA A 1 180 ? -15.411 8.818 4.563 1.00 95.88 180 ALA A O 1
ATOM 1337 N N . THR A 1 181 ? -16.327 9.540 2.659 1.00 95.88 181 THR A N 1
ATOM 1338 C CA . THR A 1 181 ? -17.510 8.668 2.707 1.00 95.88 181 THR A CA 1
ATOM 1339 C C . THR A 1 181 ? -17.219 7.315 2.049 1.00 95.88 181 THR A C 1
ATOM 1341 O O . THR A 1 181 ? -16.198 7.144 1.390 1.00 95.88 181 THR A O 1
ATOM 1344 N N . ALA A 1 182 ? -18.105 6.325 2.208 1.00 96.31 182 ALA A N 1
ATOM 1345 C CA . ALA A 1 182 ? -17.983 5.052 1.482 1.00 96.31 182 ALA A CA 1
ATOM 1346 C C . ALA A 1 182 ? -17.935 5.273 -0.040 1.00 96.31 182 ALA A C 1
ATOM 1348 O O . ALA A 1 182 ? -17.131 4.654 -0.729 1.00 96.31 182 ALA A O 1
ATOM 1349 N N . ARG A 1 183 ? -18.724 6.234 -0.540 1.00 96.62 183 ARG A N 1
ATOM 1350 C CA . ARG A 1 183 ? -18.702 6.662 -1.942 1.00 96.62 183 ARG A CA 1
ATOM 1351 C C . ARG A 1 183 ? -17.326 7.181 -2.360 1.00 96.62 183 ARG A C 1
ATOM 1353 O O . ARG A 1 183 ? -16.820 6.690 -3.355 1.00 96.62 183 ARG A O 1
ATOM 1360 N N . VAL A 1 184 ? -16.713 8.090 -1.590 1.00 97.38 184 VAL A N 1
ATOM 1361 C CA . VAL A 1 184 ? -15.361 8.627 -1.867 1.00 97.38 184 VAL A CA 1
ATOM 1362 C C . VAL A 1 184 ? -14.338 7.503 -2.019 1.00 97.38 184 VAL A C 1
ATOM 1364 O O . VAL A 1 184 ? -13.554 7.517 -2.963 1.00 97.38 184 VAL A O 1
ATOM 1367 N N . LEU A 1 185 ? -14.378 6.510 -1.126 1.00 97.50 185 LEU A N 1
ATOM 1368 C CA . LEU A 1 185 ? -13.477 5.357 -1.163 1.00 97.50 185 LEU A CA 1
ATOM 1369 C C . LEU A 1 185 ? -13.707 4.480 -2.395 1.00 97.50 185 LEU A C 1
ATOM 1371 O O . LEU A 1 185 ? -12.749 4.131 -3.077 1.00 97.50 185 LEU A O 1
ATOM 1375 N N . VAL A 1 186 ? -14.968 4.148 -2.692 1.00 97.31 186 VAL A N 1
ATOM 1376 C CA . VAL A 1 186 ? -15.332 3.315 -3.847 1.00 97.31 186 VAL A CA 1
ATOM 1377 C C . VAL A 1 186 ? -14.972 4.012 -5.154 1.00 97.31 186 VAL A C 1
ATOM 1379 O O . VAL A 1 186 ? -14.353 3.396 -6.011 1.00 97.31 186 VAL A O 1
ATOM 1382 N N . THR A 1 187 ? -15.299 5.296 -5.311 1.00 97.44 187 THR A N 1
ATOM 1383 C CA . THR A 1 187 ? -14.956 6.040 -6.530 1.00 97.44 187 THR A CA 1
ATOM 1384 C C . THR A 1 187 ? -13.458 6.285 -6.644 1.00 97.44 187 THR A C 1
ATOM 1386 O O . THR A 1 187 ? -12.925 6.180 -7.736 1.00 97.44 187 THR A O 1
ATOM 1389 N N . GLY A 1 188 ? -12.775 6.592 -5.536 1.00 97.81 188 GLY A N 1
ATOM 1390 C CA . GLY A 1 188 ? -11.337 6.848 -5.524 1.00 97.81 188 GLY A CA 1
ATOM 1391 C C . GLY A 1 188 ? -10.545 5.588 -5.861 1.00 97.81 188 GLY A C 1
ATOM 1392 O O . GLY A 1 188 ? -9.920 5.503 -6.913 1.00 97.81 188 GLY A O 1
ATOM 1393 N N . ALA A 1 189 ? -10.618 4.571 -5.000 1.00 97.88 189 ALA A N 1
ATOM 1394 C CA . ALA A 1 189 ? -9.898 3.319 -5.220 1.00 97.88 189 ALA A CA 1
ATOM 1395 C C . ALA A 1 189 ? -10.384 2.595 -6.485 1.00 97.88 189 ALA A C 1
ATOM 1397 O O . ALA A 1 189 ? -9.562 2.136 -7.269 1.00 97.88 189 ALA A O 1
ATOM 1398 N N . GLY A 1 190 ? -11.698 2.554 -6.728 1.00 97.81 190 GLY A N 1
ATOM 1399 C CA . GLY A 1 190 ? -12.277 1.885 -7.892 1.00 97.81 190 GLY A CA 1
ATOM 1400 C C . GLY A 1 190 ? -11.861 2.514 -9.221 1.00 97.81 190 GLY A C 1
ATOM 1401 O O . GLY A 1 190 ? -11.426 1.786 -10.109 1.00 97.81 190 GLY A O 1
ATOM 1402 N N . ALA A 1 191 ? -11.923 3.846 -9.362 1.00 98.19 191 ALA A N 1
ATOM 1403 C CA . ALA A 1 191 ? -11.466 4.509 -10.588 1.00 98.19 191 ALA A CA 1
ATOM 1404 C C . ALA A 1 191 ? -9.956 4.333 -10.792 1.00 98.19 191 ALA A C 1
ATOM 1406 O O . ALA A 1 191 ? -9.516 4.075 -11.911 1.00 98.19 191 ALA A O 1
ATOM 1407 N N . GLY A 1 192 ? -9.169 4.413 -9.712 1.00 98.50 192 GLY A N 1
ATOM 1408 C CA . GLY A 1 192 ? -7.728 4.179 -9.769 1.00 98.50 192 GLY A CA 1
ATOM 1409 C C . GLY A 1 192 ? -7.379 2.763 -10.244 1.00 98.50 192 GLY A C 1
ATOM 1410 O O . GLY A 1 192 ? -6.576 2.591 -11.159 1.00 98.50 192 GLY A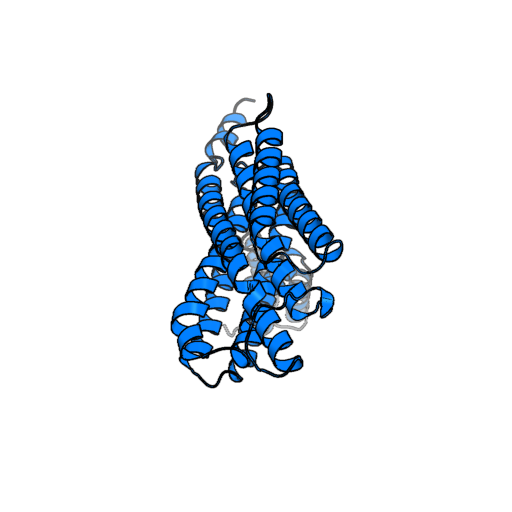 O 1
ATOM 1411 N N . THR A 1 193 ? -8.028 1.745 -9.671 1.00 98.44 193 THR A N 1
ATOM 1412 C CA . THR A 1 193 ? -7.859 0.343 -10.076 1.00 98.44 193 THR A CA 1
ATOM 1413 C C . THR A 1 193 ? -8.334 0.098 -11.506 1.00 98.44 193 THR A C 1
ATOM 1415 O O . THR A 1 193 ? -7.646 -0.596 -12.248 1.00 98.44 193 THR A O 1
ATOM 1418 N N . ALA A 1 194 ? -9.460 0.684 -11.923 1.00 98.38 194 ALA A N 1
ATOM 1419 C CA . ALA A 1 194 ? -9.964 0.548 -13.288 1.00 98.38 194 ALA A CA 1
ATOM 1420 C C . ALA A 1 194 ? -8.996 1.141 -14.325 1.00 98.38 194 ALA A C 1
ATOM 1422 O O . ALA A 1 194 ? -8.745 0.514 -15.350 1.00 98.38 194 ALA A O 1
ATOM 1423 N N . ALA A 1 195 ? -8.404 2.307 -14.044 1.00 98.56 195 ALA A N 1
ATOM 1424 C CA . ALA A 1 195 ? -7.401 2.910 -14.919 1.00 98.56 195 ALA A CA 1
ATOM 1425 C C . ALA A 1 195 ? -6.125 2.067 -15.020 1.00 98.56 195 ALA A C 1
ATOM 1427 O O . ALA A 1 195 ? -5.616 1.870 -16.121 1.00 98.56 195 ALA A O 1
ATOM 1428 N N . ALA A 1 196 ? -5.643 1.519 -13.900 1.00 98.56 196 ALA A N 1
ATOM 1429 C CA . ALA A 1 196 ? -4.500 0.611 -13.915 1.00 98.56 196 ALA A CA 1
ATOM 1430 C C . ALA A 1 196 ? -4.802 -0.680 -14.692 1.00 98.56 196 ALA A C 1
ATOM 1432 O O . ALA A 1 196 ? -3.997 -1.095 -15.516 1.00 98.56 196 ALA A O 1
ATOM 1433 N N . ALA A 1 197 ? -5.981 -1.277 -14.495 1.00 98.50 197 ALA A N 1
ATOM 1434 C CA . ALA A 1 197 ? -6.398 -2.465 -15.236 1.00 98.50 197 ALA A CA 1
ATOM 1435 C C . ALA A 1 197 ? -6.502 -2.194 -16.744 1.00 98.50 197 ALA A C 1
ATOM 1437 O O . ALA A 1 197 ? -6.016 -2.996 -17.538 1.00 98.50 197 ALA A O 1
ATOM 1438 N N . LEU A 1 198 ? -7.079 -1.054 -17.140 1.00 98.44 198 LEU A N 1
ATOM 1439 C CA . LEU A 1 198 ? -7.147 -0.641 -18.540 1.00 98.44 198 LEU A CA 1
ATOM 1440 C C . LEU A 1 198 ? -5.747 -0.466 -19.138 1.00 98.44 198 LEU A C 1
ATOM 1442 O O . LEU A 1 198 ? -5.487 -0.983 -20.220 1.00 98.44 198 LEU A O 1
ATOM 1446 N N . TRP A 1 199 ? -4.841 0.210 -18.427 1.00 98.50 199 TRP A N 1
ATOM 1447 C CA . TRP A 1 199 ? -3.451 0.354 -18.860 1.00 98.50 199 TRP A CA 1
ATOM 1448 C C . TRP A 1 199 ? -2.783 -1.016 -19.065 1.00 98.50 199 TRP A C 1
ATOM 1450 O O . TRP A 1 199 ? -2.204 -1.264 -20.120 1.00 98.50 199 TRP A O 1
ATOM 1460 N N . THR A 1 200 ? -2.937 -1.936 -18.108 1.00 98.25 200 THR A N 1
ATOM 1461 C CA . THR A 1 200 ? -2.368 -3.291 -18.183 1.00 98.25 200 THR A CA 1
ATOM 1462 C C . THR A 1 200 ? -2.936 -4.083 -19.359 1.00 98.25 200 THR A C 1
ATOM 1464 O O . THR A 1 200 ? -2.181 -4.735 -20.076 1.00 98.25 200 THR A O 1
ATOM 1467 N N . VAL A 1 201 ? -4.249 -4.008 -19.606 1.00 98.25 201 VAL A N 1
ATOM 1468 C CA . VAL A 1 201 ? -4.885 -4.656 -20.766 1.00 98.25 201 VAL A CA 1
ATOM 1469 C C . VAL A 1 201 ? -4.324 -4.108 -22.077 1.00 98.25 201 VAL A C 1
ATOM 1471 O O . VAL A 1 201 ? -4.020 -4.892 -22.971 1.00 98.25 201 VAL A O 1
ATOM 1474 N N . LEU A 1 202 ? -4.141 -2.790 -22.192 1.00 97.88 202 LEU A N 1
ATOM 1475 C CA . LEU A 1 202 ? -3.567 -2.175 -23.392 1.00 97.88 202 LEU A CA 1
ATOM 1476 C C . LEU A 1 202 ? -2.115 -2.611 -23.623 1.00 97.88 202 LEU A C 1
ATOM 1478 O O . LEU A 1 202 ? -1.765 -2.934 -24.755 1.00 97.88 202 LEU A O 1
ATOM 1482 N N . ALA A 1 203 ? -1.305 -2.700 -22.563 1.00 97.25 203 ALA A N 1
ATOM 1483 C CA . ALA A 1 203 ? 0.074 -3.182 -22.651 1.00 97.25 203 ALA A CA 1
ATOM 1484 C C . ALA A 1 203 ? 0.164 -4.643 -23.140 1.00 97.25 203 ALA A C 1
ATOM 1486 O O . ALA A 1 203 ? 1.103 -4.999 -23.846 1.00 97.25 203 ALA A O 1
ATOM 1487 N N . PHE A 1 204 ? -0.820 -5.486 -22.802 1.00 96.81 204 PHE A N 1
ATOM 1488 C CA . PHE A 1 204 ? -0.919 -6.850 -23.335 1.00 96.81 204 PHE A CA 1
ATOM 1489 C C . PHE A 1 204 ? -1.454 -6.906 -24.766 1.00 96.81 204 PHE A C 1
ATOM 1491 O O . PHE A 1 204 ? -1.000 -7.730 -25.556 1.00 96.81 204 PHE A O 1
ATOM 1498 N N . ALA A 1 205 ? -2.453 -6.083 -25.083 1.00 97.69 205 ALA A N 1
ATOM 1499 C CA . ALA A 1 205 ? -3.117 -6.103 -26.380 1.00 97.69 205 ALA A CA 1
ATOM 1500 C C . ALA A 1 205 ? -2.235 -5.532 -27.499 1.00 97.69 205 ALA A C 1
ATOM 1502 O O . ALA A 1 205 ? -2.369 -5.942 -28.650 1.00 97.69 205 ALA A O 1
ATOM 1503 N N . VAL A 1 206 ? -1.346 -4.592 -27.164 1.00 97.31 206 VAL A N 1
ATOM 1504 C CA . VAL A 1 206 ? -0.477 -3.894 -28.117 1.00 97.31 206 VAL A CA 1
ATOM 1505 C C . VAL A 1 206 ? 0.977 -3.949 -27.622 1.00 97.31 206 VAL A C 1
ATOM 1507 O O . VAL A 1 206 ? 1.486 -2.947 -27.123 1.00 97.31 206 VAL A O 1
ATOM 1510 N N . PRO A 1 207 ? 1.647 -5.117 -27.703 1.00 96.12 207 PRO A N 1
ATOM 1511 C CA . PRO A 1 207 ? 3.055 -5.243 -27.330 1.00 96.12 207 PRO A CA 1
ATOM 1512 C C . PRO A 1 207 ? 3.971 -4.421 -28.260 1.00 96.12 207 PRO A C 1
ATOM 1514 O O . PRO A 1 207 ? 3.656 -4.285 -29.448 1.00 96.12 207 PRO A O 1
ATOM 1517 N N . PRO A 1 208 ? 5.134 -3.938 -27.775 1.00 97.19 208 PRO A N 1
ATOM 1518 C CA . PRO A 1 208 ? 5.688 -4.109 -26.423 1.00 97.19 208 PRO A CA 1
ATOM 1519 C C . PRO A 1 208 ? 5.097 -3.130 -25.385 1.00 97.19 208 PRO A C 1
ATOM 1521 O O . PRO A 1 208 ? 4.332 -2.232 -25.728 1.00 97.19 208 PRO A O 1
ATOM 1524 N N . ILE A 1 209 ? 5.479 -3.274 -24.107 1.00 97.81 209 ILE A N 1
ATOM 1525 C CA . ILE A 1 209 ? 5.160 -2.293 -23.054 1.00 97.81 209 ILE A CA 1
ATOM 1526 C C . ILE A 1 209 ? 5.633 -0.903 -23.519 1.00 97.81 209 ILE A C 1
ATOM 1528 O O . ILE A 1 209 ? 6.799 -0.769 -23.901 1.00 97.81 209 ILE A O 1
ATOM 1532 N N . PRO A 1 210 ? 4.775 0.137 -23.473 1.00 97.19 210 PRO A N 1
ATOM 1533 C CA . PRO A 1 210 ? 5.163 1.477 -23.897 1.00 97.19 210 PRO A CA 1
ATOM 1534 C C . PRO A 1 210 ? 6.363 1.993 -23.099 1.00 97.19 210 PRO A C 1
ATOM 1536 O O . PRO A 1 210 ? 6.331 1.990 -21.868 1.00 97.19 210 PRO A O 1
ATOM 1539 N N . THR A 1 211 ? 7.389 2.477 -23.797 1.00 96.38 211 THR A N 1
ATOM 1540 C CA . THR A 1 211 ? 8.589 3.075 -23.185 1.00 96.38 211 THR A CA 1
ATOM 1541 C C . THR A 1 211 ? 8.300 4.436 -22.554 1.00 96.38 211 THR A C 1
ATOM 1543 O O . THR A 1 211 ? 8.989 4.856 -21.633 1.00 96.38 211 THR A O 1
ATOM 1546 N N . GLU A 1 212 ? 7.241 5.106 -23.010 1.00 96.56 212 GLU A N 1
ATOM 1547 C CA . GLU A 1 212 ? 6.807 6.408 -22.513 1.00 96.56 212 GLU A CA 1
ATOM 1548 C C . GLU A 1 212 ? 5.697 6.283 -21.463 1.00 96.56 212 GLU A C 1
ATOM 1550 O O . GLU A 1 212 ? 4.728 5.539 -21.630 1.00 96.56 212 GLU A O 1
ATOM 1555 N N . VAL A 1 213 ? 5.754 7.115 -20.419 1.00 97.44 213 VAL A N 1
ATOM 1556 C CA . VAL A 1 213 ? 4.725 7.166 -19.357 1.00 97.44 213 VAL A CA 1
ATOM 1557 C C . VAL A 1 213 ? 3.468 7.961 -19.732 1.00 97.44 213 VAL A C 1
ATOM 1559 O O . VAL A 1 213 ? 2.536 8.057 -18.933 1.00 97.44 213 VAL A O 1
ATOM 1562 N N . GLY A 1 214 ? 3.404 8.535 -20.938 1.00 97.06 214 GLY A N 1
ATOM 1563 C CA . GLY A 1 214 ? 2.329 9.447 -21.350 1.00 97.06 214 GLY A CA 1
ATOM 1564 C C . GLY A 1 214 ? 0.926 8.850 -21.205 1.00 97.06 214 GLY A C 1
ATOM 1565 O O . GLY A 1 214 ? 0.053 9.462 -20.588 1.00 97.06 214 GLY A O 1
ATOM 1566 N N . LEU A 1 215 ? 0.715 7.622 -21.692 1.00 97.19 215 LEU A N 1
ATOM 1567 C CA . LEU A 1 215 ? -0.579 6.939 -21.568 1.00 97.19 215 LEU A CA 1
ATOM 1568 C C . LEU A 1 215 ? -0.947 6.665 -20.101 1.00 97.19 215 LEU A C 1
ATOM 1570 O O . LEU A 1 215 ? -2.098 6.859 -19.709 1.00 97.19 215 LEU A O 1
ATOM 1574 N N . ALA A 1 216 ? 0.023 6.246 -19.284 1.00 97.94 216 ALA A N 1
ATOM 1575 C CA . ALA A 1 216 ? -0.186 6.008 -17.858 1.00 97.94 216 ALA A CA 1
ATOM 1576 C C . ALA A 1 216 ? -0.638 7.288 -17.138 1.00 97.94 216 ALA A C 1
ATOM 1578 O O . ALA A 1 216 ? -1.627 7.268 -16.406 1.00 97.94 216 ALA A O 1
ATOM 1579 N N . LEU A 1 217 ? 0.026 8.416 -17.412 1.00 98.25 217 LEU A N 1
ATOM 1580 C CA . LEU A 1 217 ? -0.338 9.721 -16.860 1.00 98.25 217 LEU A CA 1
ATOM 1581 C C . LEU A 1 217 ? -1.741 10.158 -17.293 1.00 98.25 217 LEU A C 1
ATOM 1583 O O . LEU A 1 217 ? -2.527 10.592 -16.451 1.00 98.25 217 LEU A O 1
ATOM 1587 N N . VAL A 1 218 ? -2.087 10.006 -18.575 1.00 98.31 218 VAL A N 1
ATOM 1588 C CA . VAL A 1 218 ? -3.424 10.345 -19.091 1.00 98.31 218 VAL A CA 1
ATOM 1589 C C . VAL A 1 218 ? -4.506 9.530 -18.381 1.00 98.31 218 VAL A C 1
ATOM 1591 O O . VAL A 1 218 ? -5.481 10.103 -17.895 1.00 98.31 218 VAL A O 1
ATOM 1594 N N . LEU A 1 219 ? -4.327 8.213 -18.247 1.00 98.38 219 LEU A N 1
ATOM 1595 C CA . LEU A 1 219 ? -5.295 7.352 -17.560 1.00 98.38 219 LEU A CA 1
ATOM 1596 C C . LEU A 1 219 ? -5.414 7.688 -16.064 1.00 98.38 219 LEU A C 1
ATOM 1598 O O . LEU A 1 219 ? -6.526 7.735 -15.532 1.00 98.38 219 LEU A O 1
ATOM 1602 N N . THR A 1 220 ? -4.301 8.001 -15.396 1.00 98.50 220 THR A N 1
ATOM 1603 C CA . THR A 1 220 ? -4.283 8.483 -14.005 1.00 98.50 220 THR A CA 1
ATOM 1604 C C . THR A 1 220 ? -5.032 9.811 -13.843 1.00 98.50 220 THR A C 1
ATOM 1606 O O . THR A 1 220 ? -5.816 9.968 -12.898 1.00 98.50 220 THR A O 1
ATOM 1609 N N . LEU A 1 221 ? -4.848 10.764 -14.760 1.00 98.44 221 LEU A N 1
ATOM 1610 C CA . LEU A 1 221 ? -5.548 12.053 -14.744 1.00 98.44 221 LEU A CA 1
ATOM 1611 C C . LEU A 1 221 ? -7.050 11.887 -14.994 1.00 98.44 221 LEU A C 1
ATOM 1613 O O . LEU A 1 221 ? -7.854 12.475 -14.271 1.00 98.44 221 LEU A O 1
ATOM 1617 N N . ILE A 1 222 ? -7.437 11.042 -15.954 1.00 98.44 222 ILE A N 1
ATOM 1618 C CA . ILE A 1 222 ? -8.844 10.723 -16.224 1.00 98.44 222 ILE A CA 1
ATOM 1619 C C . ILE A 1 222 ? -9.492 10.100 -14.982 1.00 98.44 222 ILE A C 1
ATOM 1621 O O . ILE A 1 222 ? -10.549 10.562 -14.553 1.00 98.44 222 ILE A O 1
ATOM 1625 N N . ALA A 1 223 ? -8.852 9.114 -14.344 1.00 98.31 223 ALA A N 1
ATOM 1626 C CA . ALA A 1 223 ? -9.362 8.505 -13.114 1.00 98.31 223 ALA A CA 1
ATOM 1627 C C . ALA A 1 223 ? -9.537 9.531 -11.985 1.00 98.31 223 ALA A C 1
ATOM 1629 O O . ALA A 1 223 ? -10.566 9.545 -11.306 1.00 98.31 223 ALA A O 1
ATOM 1630 N N . THR A 1 224 ? -8.552 10.417 -11.822 1.00 98.38 224 THR A N 1
ATOM 1631 C CA . THR A 1 224 ? -8.576 11.519 -10.850 1.00 98.38 224 THR A CA 1
ATOM 1632 C C . THR A 1 224 ? -9.766 12.445 -11.101 1.00 98.38 224 THR A C 1
ATOM 1634 O O . THR A 1 224 ? -10.542 12.715 -10.182 1.00 98.38 224 THR A O 1
ATOM 1637 N N . ALA A 1 225 ? -9.952 12.889 -12.347 1.00 97.75 225 ALA A N 1
ATOM 1638 C CA . ALA A 1 225 ? -11.027 13.791 -12.741 1.00 97.75 225 ALA A CA 1
ATOM 1639 C C . ALA A 1 225 ? -12.413 13.147 -12.587 1.00 97.75 225 ALA A C 1
ATOM 1641 O O . ALA A 1 225 ? -13.318 13.772 -12.036 1.00 97.75 225 ALA A O 1
ATOM 1642 N N . LEU A 1 226 ? -12.578 11.885 -13.000 1.00 97.38 226 LEU A N 1
ATOM 1643 C CA . LEU A 1 226 ? -13.837 11.147 -12.858 1.00 97.38 226 LEU A CA 1
ATOM 1644 C C . LEU A 1 226 ? -14.209 10.938 -11.385 1.00 97.38 226 LEU A C 1
ATOM 1646 O O . LEU A 1 226 ? -15.356 11.172 -10.996 1.00 97.38 226 LEU A O 1
ATOM 1650 N N . ALA A 1 227 ? -13.245 10.551 -10.543 1.00 97.25 227 ALA A N 1
ATOM 1651 C CA . ALA A 1 227 ? -13.476 10.379 -9.112 1.00 97.25 227 ALA A CA 1
ATOM 1652 C C . ALA A 1 227 ? -13.814 11.712 -8.424 1.00 97.25 227 ALA A C 1
ATOM 1654 O O . ALA A 1 227 ? -14.744 11.765 -7.613 1.00 97.25 227 ALA A O 1
ATOM 1655 N N . ALA A 1 228 ? -13.109 12.794 -8.767 1.00 97.31 228 ALA A N 1
ATOM 1656 C CA . ALA A 1 228 ? -13.381 14.125 -8.234 1.00 97.31 228 ALA A CA 1
ATOM 1657 C C . ALA A 1 228 ? -14.752 14.654 -8.686 1.00 97.31 228 ALA A C 1
ATOM 1659 O O . ALA A 1 228 ? -15.580 15.008 -7.845 1.00 97.31 228 ALA A O 1
ATOM 1660 N N . GLY A 1 229 ? -15.038 14.630 -9.991 1.00 96.56 229 GLY A N 1
ATOM 1661 C CA . GLY A 1 229 ? -16.307 15.080 -10.571 1.00 96.56 229 GLY A CA 1
ATOM 1662 C C . GLY A 1 229 ? -17.504 14.299 -10.028 1.00 96.56 229 GLY A C 1
ATOM 1663 O O . GLY A 1 229 ? -18.506 14.889 -9.618 1.00 96.56 229 GLY A O 1
ATOM 1664 N N . GLY A 1 230 ? -17.359 12.977 -9.882 1.00 95.94 230 GLY A N 1
ATOM 1665 C CA . GLY A 1 230 ? -18.362 12.109 -9.266 1.00 95.94 230 GLY A CA 1
ATOM 1666 C C . GLY A 1 230 ? -18.675 12.441 -7.801 1.00 95.94 230 GLY A C 1
ATOM 1667 O O . GLY A 1 230 ? -19.704 11.992 -7.295 1.00 95.94 230 GLY A O 1
ATOM 1668 N N . ASN A 1 231 ? -17.835 13.228 -7.121 1.00 96.19 231 ASN A N 1
ATOM 1669 C CA . ASN A 1 231 ? -18.012 13.658 -5.731 1.00 96.19 231 ASN A CA 1
ATOM 1670 C C . ASN A 1 231 ? -18.173 15.184 -5.562 1.00 96.19 231 ASN A C 1
ATOM 1672 O O . ASN A 1 231 ? -18.348 15.631 -4.429 1.00 96.19 231 ASN A O 1
ATOM 1676 N N . ALA A 1 232 ? -18.162 15.966 -6.648 1.00 93.44 232 ALA A N 1
ATOM 1677 C CA . ALA A 1 232 ? -18.276 17.431 -6.632 1.00 93.44 232 ALA A CA 1
ATOM 1678 C C . ALA A 1 232 ? -19.713 17.969 -6.817 1.00 93.44 232 ALA A C 1
ATOM 1680 O O . ALA A 1 232 ? -19.947 19.149 -6.584 1.00 93.44 232 ALA A O 1
ATOM 1681 N N . GLY A 1 233 ? -20.672 17.135 -7.248 1.00 85.38 233 GLY A N 1
ATOM 1682 C CA . GLY A 1 233 ? -22.041 17.570 -7.588 1.00 85.38 233 GLY A CA 1
ATOM 1683 C C . GLY A 1 233 ? -22.893 18.073 -6.408 1.00 85.38 233 GLY A C 1
ATOM 1684 O O . GLY A 1 233 ? -22.421 18.168 -5.286 1.00 85.38 233 GLY A O 1
ATOM 1685 N N . HIS A 1 234 ? -24.193 18.313 -6.635 1.00 74.69 234 HIS A N 1
ATOM 1686 C CA . HIS A 1 234 ? -25.141 18.960 -5.695 1.00 74.69 234 HIS A CA 1
ATOM 1687 C C . HIS A 1 234 ? -25.214 18.375 -4.266 1.00 74.69 234 HIS A C 1
ATOM 1689 O O . HIS A 1 234 ? -25.701 19.032 -3.352 1.00 74.69 234 HIS A O 1
ATOM 1695 N N . ARG A 1 235 ? -24.764 17.131 -4.060 1.00 81.44 235 ARG A N 1
ATOM 1696 C CA . ARG A 1 235 ? -24.715 16.452 -2.747 1.00 81.44 235 ARG A CA 1
ATOM 1697 C C . ARG A 1 235 ? -23.285 16.246 -2.222 1.00 81.44 235 ARG A C 1
ATOM 1699 O O . ARG A 1 235 ? -23.081 15.575 -1.213 1.00 81.44 235 ARG A O 1
ATOM 1706 N N . GLY A 1 236 ? -22.298 16.733 -2.962 1.00 84.38 236 GLY A N 1
ATOM 1707 C CA . GLY A 1 236 ? -20.872 16.609 -2.714 1.00 84.38 236 GLY A CA 1
ATOM 1708 C C . GLY A 1 236 ? -20.313 17.782 -1.917 1.00 84.38 236 GLY A C 1
ATOM 1709 O O . GLY A 1 236 ? -20.939 18.827 -1.789 1.00 84.38 236 GLY A O 1
ATOM 1710 N N . SER A 1 237 ? -19.112 17.598 -1.375 1.00 93.69 237 SER A N 1
ATOM 1711 C CA . SER A 1 237 ? -18.325 18.681 -0.782 1.00 93.69 237 SER A CA 1
ATOM 1712 C C . SER A 1 237 ? -16.988 18.761 -1.523 1.00 93.69 237 SER A C 1
ATOM 1714 O O . SER A 1 237 ? -16.509 17.729 -2.007 1.00 93.69 237 SER A O 1
ATOM 1716 N N . PRO A 1 238 ? -16.341 19.937 -1.597 1.00 95.25 238 PRO A N 1
ATOM 1717 C CA . PRO A 1 238 ? -15.026 20.061 -2.232 1.00 95.25 238 PRO A CA 1
ATOM 1718 C C . PRO A 1 238 ? -13.988 19.135 -1.579 1.00 95.25 238 PRO A C 1
ATOM 1720 O O . PRO A 1 238 ? -13.149 18.559 -2.265 1.00 95.25 238 PRO A O 1
ATOM 1723 N N . ALA A 1 239 ? -14.109 18.895 -0.268 1.00 95.62 239 ALA A N 1
ATOM 1724 C CA . ALA A 1 239 ? -13.298 17.919 0.453 1.00 95.62 239 ALA A CA 1
ATOM 1725 C C . ALA A 1 239 ? -13.495 16.482 -0.067 1.00 95.62 239 ALA A C 1
ATOM 1727 O O . ALA A 1 239 ? -12.520 15.758 -0.246 1.00 95.62 239 ALA A O 1
ATOM 1728 N N . HIS A 1 240 ? -14.735 16.058 -0.340 1.00 96.62 240 HIS A N 1
ATOM 1729 C CA . HIS A 1 240 ? -15.003 14.730 -0.902 1.00 96.62 240 HIS A CA 1
ATOM 1730 C C . HIS A 1 240 ? -14.431 14.578 -2.315 1.00 96.62 240 HIS A C 1
ATOM 1732 O O . HIS A 1 240 ? -13.832 13.545 -2.609 1.00 96.62 240 HIS A O 1
ATOM 1738 N N . ALA A 1 241 ? -14.588 15.599 -3.163 1.00 96.88 241 ALA A N 1
ATOM 1739 C CA . ALA A 1 241 ? -14.022 15.613 -4.510 1.00 96.88 241 ALA A CA 1
ATOM 1740 C C . ALA A 1 241 ? -12.490 15.509 -4.482 1.00 96.88 241 ALA A C 1
ATOM 1742 O O . ALA A 1 241 ? -11.921 14.653 -5.159 1.00 96.88 241 ALA A O 1
ATOM 1743 N N . LEU A 1 242 ? -11.836 16.308 -3.632 1.00 97.50 242 LEU A N 1
ATOM 1744 C CA . LEU A 1 242 ? -10.385 16.292 -3.458 1.00 97.50 242 LEU A CA 1
ATOM 1745 C C . LEU A 1 242 ? -9.879 14.922 -2.989 1.00 97.50 242 LEU A C 1
ATOM 1747 O O . LEU A 1 242 ? -8.985 14.353 -3.609 1.00 97.50 242 LEU A O 1
ATOM 1751 N N . LEU A 1 243 ? -10.463 14.364 -1.922 1.00 97.69 243 LEU A N 1
ATOM 1752 C CA . LEU A 1 243 ? -10.049 13.065 -1.380 1.00 97.69 243 LEU A CA 1
ATOM 1753 C C . LEU A 1 243 ? -10.256 11.926 -2.390 1.00 97.69 243 LEU A C 1
ATOM 1755 O O . LEU A 1 243 ? -9.398 11.052 -2.503 1.00 97.69 243 LEU A O 1
ATOM 1759 N N . ALA A 1 244 ? -11.368 11.937 -3.135 1.00 97.88 244 ALA A N 1
ATOM 1760 C CA . ALA A 1 244 ? -11.647 10.931 -4.158 1.00 97.88 244 ALA A CA 1
ATOM 1761 C C . ALA A 1 244 ? -10.650 11.020 -5.321 1.00 97.88 244 ALA A C 1
ATOM 1763 O O . ALA A 1 244 ? -10.099 9.996 -5.724 1.00 97.88 244 ALA A O 1
ATOM 1764 N N . GLY A 1 245 ? -10.385 12.233 -5.817 1.00 98.19 245 GLY A N 1
ATOM 1765 C CA . GLY A 1 245 ? -9.422 12.471 -6.890 1.00 98.19 245 GLY A CA 1
ATOM 1766 C C . GLY A 1 245 ? -8.006 12.052 -6.495 1.00 98.19 245 GLY A C 1
ATOM 1767 O O . GLY A 1 245 ? -7.401 11.231 -7.179 1.00 98.19 245 GLY A O 1
ATOM 1768 N N . LEU A 1 246 ? -7.506 12.534 -5.352 1.00 98.38 246 LEU A N 1
ATOM 1769 C CA . LEU A 1 246 ? -6.179 12.170 -4.840 1.00 98.38 246 LEU A CA 1
ATOM 1770 C C . LEU A 1 246 ? -6.042 10.658 -4.621 1.00 98.38 246 LEU A C 1
ATOM 1772 O O . LEU A 1 246 ? -5.016 10.076 -4.966 1.00 98.38 246 LEU A O 1
ATOM 1776 N N . SER A 1 247 ? -7.085 10.007 -4.093 1.00 98.50 247 SER A N 1
ATOM 1777 C CA . SER A 1 247 ? -7.106 8.552 -3.935 1.00 98.50 247 SER A CA 1
ATOM 1778 C C . SER A 1 247 ? -7.034 7.823 -5.278 1.00 98.50 247 SER A C 1
ATOM 1780 O O . SER A 1 247 ? -6.300 6.843 -5.374 1.00 98.50 247 SER A O 1
ATOM 1782 N N . ALA A 1 248 ? -7.783 8.258 -6.296 1.00 98.56 248 ALA A N 1
ATOM 1783 C CA . ALA A 1 248 ? -7.762 7.633 -7.619 1.00 98.56 248 ALA A CA 1
ATOM 1784 C C . ALA A 1 248 ? -6.414 7.813 -8.316 1.00 98.56 248 ALA A C 1
ATOM 1786 O O . ALA A 1 248 ? -5.869 6.851 -8.864 1.00 98.56 248 ALA A O 1
ATOM 1787 N N . GLY A 1 249 ? -5.846 9.017 -8.243 1.00 98.50 249 GLY A N 1
ATOM 1788 C CA . GLY A 1 249 ? -4.530 9.304 -8.793 1.00 98.50 249 GLY A CA 1
ATOM 1789 C C . GLY A 1 249 ? -3.435 8.472 -8.123 1.00 98.50 249 GLY A C 1
ATOM 1790 O O . GLY A 1 249 ? -2.667 7.801 -8.806 1.00 98.50 249 GLY A O 1
ATOM 1791 N N . MET A 1 250 ? -3.417 8.434 -6.785 1.00 98.50 250 MET A N 1
ATOM 1792 C CA . MET A 1 250 ? -2.465 7.627 -6.014 1.00 98.50 250 MET A CA 1
ATOM 1793 C C . MET A 1 250 ? -2.576 6.135 -6.364 1.00 98.50 250 MET A C 1
ATOM 1795 O O . MET A 1 250 ? -1.568 5.503 -6.666 1.00 98.50 250 MET A O 1
ATOM 1799 N N . VAL A 1 251 ? -3.792 5.571 -6.338 1.00 98.56 251 VAL A N 1
ATOM 1800 C CA . VAL A 1 251 ? -4.018 4.136 -6.588 1.00 98.56 251 VAL A CA 1
ATOM 1801 C C . VAL A 1 251 ? -3.682 3.757 -8.030 1.00 98.56 251 VAL A C 1
ATOM 1803 O O . VAL A 1 251 ? -3.018 2.744 -8.232 1.00 98.56 251 VAL A O 1
ATOM 1806 N N . SER A 1 252 ? -4.096 4.551 -9.025 1.00 98.62 252 SER A N 1
ATOM 1807 C CA . SER A 1 252 ? -3.777 4.262 -10.433 1.00 98.62 252 SER A CA 1
ATOM 1808 C C . SER A 1 252 ? -2.277 4.302 -10.692 1.00 98.62 252 SER A C 1
ATOM 1810 O O . SER A 1 252 ? -1.732 3.326 -11.196 1.00 98.62 252 SER A O 1
ATOM 1812 N N . ALA A 1 253 ? -1.598 5.383 -10.301 1.00 98.50 253 ALA A N 1
ATOM 1813 C CA . ALA A 1 253 ? -0.169 5.543 -10.541 1.00 98.50 253 ALA A CA 1
ATOM 1814 C C . ALA A 1 253 ? 0.655 4.426 -9.878 1.00 98.50 253 ALA A C 1
ATOM 1816 O O . ALA A 1 253 ? 1.536 3.843 -10.512 1.00 98.50 253 ALA A O 1
ATOM 1817 N N . LEU A 1 254 ? 0.308 4.061 -8.639 1.00 98.19 254 LEU A N 1
ATOM 1818 C CA . LEU A 1 254 ? 0.974 2.982 -7.915 1.00 98.19 254 LEU A CA 1
ATOM 1819 C C . LEU A 1 254 ? 0.735 1.609 -8.562 1.00 98.19 254 LEU A C 1
ATOM 1821 O O . LEU A 1 254 ? 1.678 0.842 -8.743 1.00 98.19 254 LEU A O 1
ATOM 1825 N N . LEU A 1 255 ? -0.510 1.286 -8.929 1.00 98.50 255 LEU A N 1
ATOM 1826 C CA . LEU A 1 255 ? -0.839 -0.005 -9.540 1.00 98.50 255 LEU A CA 1
ATOM 1827 C C . LEU A 1 255 ? -0.311 -0.141 -10.972 1.00 98.50 255 LEU A C 1
ATOM 1829 O O . LEU A 1 255 ? 0.017 -1.255 -11.374 1.00 98.50 255 LEU A O 1
ATOM 1833 N N . ILE A 1 256 ? -0.187 0.954 -11.728 1.00 98.50 256 ILE A N 1
ATOM 1834 C CA . ILE A 1 256 ? 0.482 0.942 -13.035 1.00 98.50 256 ILE A CA 1
ATOM 1835 C C . ILE A 1 256 ? 1.963 0.604 -12.855 1.00 98.50 256 ILE A C 1
ATOM 1837 O O . ILE A 1 256 ? 2.446 -0.322 -13.501 1.00 98.50 256 ILE A O 1
ATOM 1841 N N . PHE A 1 257 ? 2.666 1.265 -11.927 1.00 98.19 257 PHE A N 1
ATOM 1842 C CA . PHE A 1 257 ? 4.061 0.926 -11.628 1.00 98.19 257 PHE A CA 1
ATOM 1843 C C . PHE A 1 257 ? 4.217 -0.548 -11.221 1.00 98.19 257 PHE A C 1
ATOM 1845 O O . PHE A 1 257 ? 5.066 -1.258 -11.755 1.00 98.19 257 PHE A O 1
ATOM 1852 N N . VAL A 1 258 ? 3.357 -1.042 -10.325 1.00 98.06 258 VAL A N 1
ATOM 1853 C CA . VAL A 1 258 ? 3.376 -2.457 -9.919 1.00 98.06 258 VAL A CA 1
ATOM 1854 C C . VAL A 1 258 ? 3.102 -3.381 -11.105 1.00 98.06 258 VAL A C 1
ATOM 1856 O O . VAL A 1 258 ? 3.760 -4.411 -11.230 1.00 98.06 258 VAL A O 1
ATOM 1859 N N . SER A 1 259 ? 2.184 -3.009 -11.999 1.00 98.25 259 SER A N 1
ATOM 1860 C CA . SER A 1 259 ? 1.910 -3.779 -13.213 1.00 98.25 259 SER A CA 1
ATOM 1861 C C . SER A 1 259 ? 3.147 -3.857 -14.104 1.00 98.25 259 SER A C 1
ATOM 1863 O O . SER A 1 259 ? 3.506 -4.953 -14.512 1.00 98.25 259 SER A O 1
ATOM 1865 N N . VAL A 1 260 ? 3.857 -2.747 -14.330 1.00 98.00 260 VAL A N 1
ATOM 1866 C CA . VAL A 1 260 ? 5.114 -2.734 -15.100 1.00 98.00 260 VAL A CA 1
ATOM 1867 C C . VAL A 1 260 ? 6.143 -3.675 -14.487 1.00 98.00 260 VAL A C 1
ATOM 1869 O O . VAL A 1 260 ? 6.682 -4.508 -15.204 1.00 98.00 260 VAL A O 1
ATOM 1872 N N . VAL A 1 261 ? 6.367 -3.609 -13.169 1.00 96.94 261 VAL A N 1
ATOM 1873 C CA . VAL A 1 261 ? 7.320 -4.491 -12.469 1.00 96.94 261 VAL A CA 1
ATOM 1874 C C . VAL A 1 261 ? 6.944 -5.967 -12.627 1.00 96.94 261 VAL A C 1
ATOM 1876 O O . VAL A 1 261 ? 7.811 -6.815 -12.841 1.00 96.94 261 VAL A O 1
ATOM 1879 N N . VAL A 1 262 ? 5.654 -6.296 -12.526 1.00 97.25 262 VAL A N 1
ATOM 1880 C CA . VAL A 1 262 ? 5.168 -7.673 -12.691 1.00 97.25 262 VAL A CA 1
ATOM 1881 C C . VAL A 1 262 ? 5.336 -8.143 -14.136 1.00 97.25 262 VAL A C 1
ATOM 1883 O O . VAL A 1 262 ? 5.862 -9.232 -14.360 1.00 97.25 262 VAL A O 1
ATOM 1886 N N . LEU A 1 263 ? 4.937 -7.330 -15.115 1.00 97.38 263 LEU A N 1
ATOM 1887 C CA . LEU A 1 263 ? 5.040 -7.669 -16.535 1.00 97.38 263 LEU A CA 1
ATOM 1888 C C . LEU A 1 263 ? 6.495 -7.772 -16.996 1.00 97.38 263 LEU A C 1
ATOM 1890 O O . LEU A 1 263 ? 6.841 -8.709 -17.711 1.00 97.38 263 LEU A O 1
ATOM 1894 N N . SER A 1 264 ? 7.369 -6.873 -16.549 1.00 97.00 264 SER A N 1
ATOM 1895 C CA . SER A 1 264 ? 8.790 -6.913 -16.891 1.00 97.00 264 SER A CA 1
ATOM 1896 C C . SER A 1 264 ? 9.511 -8.101 -16.253 1.00 97.00 264 SER A C 1
ATOM 1898 O O . SER A 1 264 ? 10.443 -8.641 -16.844 1.00 97.00 264 SER A O 1
ATOM 1900 N N . SER A 1 265 ? 9.076 -8.548 -15.071 1.00 95.62 265 SER A N 1
ATOM 1901 C CA . SER A 1 265 ? 9.716 -9.658 -14.354 1.00 95.62 265 SER A CA 1
ATOM 1902 C C . SER A 1 265 ? 9.201 -11.032 -14.783 1.00 95.62 265 SER A C 1
ATOM 1904 O O . SER A 1 265 ? 9.978 -11.981 -14.812 1.00 95.62 265 SER A O 1
ATOM 1906 N N . TYR A 1 266 ? 7.907 -11.148 -15.095 1.00 96.88 266 TYR A N 1
ATOM 1907 C CA . TYR A 1 266 ? 7.237 -12.441 -15.295 1.00 96.88 266 TYR A CA 1
ATOM 1908 C C . TYR A 1 266 ? 6.466 -12.555 -16.614 1.00 96.88 266 TYR A C 1
ATOM 1910 O O . TYR A 1 266 ? 5.979 -13.633 -16.945 1.00 96.88 266 TYR A O 1
ATOM 1918 N N . GLY A 1 267 ? 6.315 -11.459 -17.358 1.00 97.12 267 GLY A N 1
ATOM 1919 C CA . GLY A 1 267 ? 5.636 -11.459 -18.649 1.00 97.12 267 GLY A CA 1
ATOM 1920 C C . GLY A 1 267 ? 6.478 -12.092 -19.764 1.00 97.12 267 GLY A C 1
ATOM 1921 O O . GLY A 1 267 ? 7.707 -12.188 -19.634 1.00 97.12 267 GLY A O 1
ATOM 1922 N N . PRO A 1 268 ? 5.834 -12.511 -20.870 1.00 97.75 268 PRO A N 1
ATOM 1923 C CA . PRO A 1 268 ? 6.521 -13.091 -22.020 1.00 97.75 268 PRO A CA 1
ATOM 1924 C C . PRO A 1 268 ? 7.476 -12.089 -22.675 1.00 97.75 268 PRO A C 1
ATOM 1926 O O . PRO A 1 268 ? 7.260 -10.879 -22.617 1.00 97.75 268 PRO A O 1
ATOM 1929 N N . ASP A 1 269 ? 8.508 -12.606 -23.341 1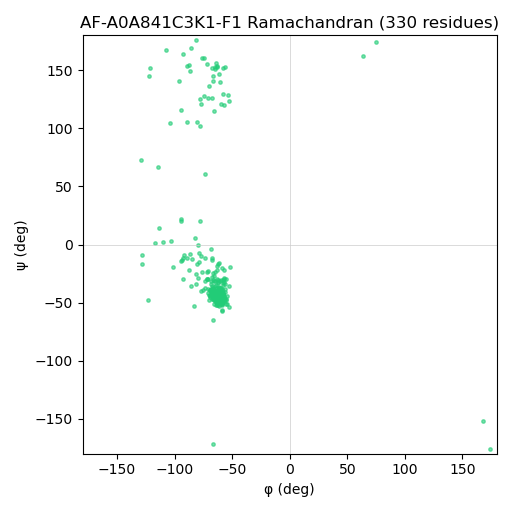.00 97.62 269 ASP A N 1
ATOM 1930 C CA . ASP A 1 269 ? 9.573 -11.804 -23.964 1.00 97.62 269 ASP A CA 1
ATOM 1931 C C . ASP A 1 269 ? 9.037 -10.794 -24.989 1.00 97.62 269 ASP A C 1
ATOM 1933 O O . ASP A 1 269 ? 9.588 -9.708 -25.128 1.00 97.62 269 ASP A O 1
ATOM 1937 N N . SER A 1 270 ? 7.908 -11.098 -25.641 1.00 97.19 270 SER A N 1
ATOM 1938 C CA . SER A 1 270 ? 7.244 -10.207 -26.600 1.00 97.19 270 SER A CA 1
ATOM 1939 C C . SER A 1 270 ? 6.745 -8.890 -25.995 1.00 97.19 270 SER A C 1
ATOM 1941 O O . SER A 1 270 ? 6.469 -7.953 -26.737 1.00 97.19 270 SER A O 1
ATOM 1943 N N . LEU A 1 271 ? 6.590 -8.807 -24.668 1.00 97.56 271 LEU A N 1
ATOM 1944 C CA . LEU A 1 271 ? 6.219 -7.563 -23.986 1.00 97.56 271 LEU A CA 1
ATOM 1945 C C . LEU A 1 271 ? 7.407 -6.619 -23.786 1.00 97.56 271 LEU A C 1
ATOM 1947 O O . LEU A 1 271 ? 7.192 -5.450 -23.475 1.00 97.56 271 LEU A O 1
ATOM 1951 N N . ILE A 1 272 ? 8.642 -7.102 -23.910 1.00 97.88 272 ILE A N 1
ATOM 1952 C CA . ILE A 1 272 ? 9.830 -6.333 -23.548 1.00 97.88 272 ILE A CA 1
ATOM 1953 C C . ILE A 1 272 ? 10.368 -5.632 -24.801 1.00 97.88 272 ILE A C 1
ATOM 1955 O O . ILE A 1 272 ? 10.774 -6.313 -25.745 1.00 97.88 272 ILE A O 1
ATOM 1959 N N . PRO A 1 273 ? 10.366 -4.287 -24.854 1.00 95.75 273 PRO A N 1
ATOM 1960 C CA . PRO A 1 273 ? 10.969 -3.574 -25.973 1.00 95.75 273 PRO A CA 1
ATOM 1961 C C . PRO A 1 273 ? 12.489 -3.774 -25.974 1.00 95.75 273 PRO A C 1
ATOM 1963 O O . PRO A 1 273 ? 13.095 -3.963 -24.924 1.00 95.75 273 PRO A O 1
ATOM 1966 N N . ASN A 1 274 ? 13.113 -3.703 -27.149 1.00 94.19 274 ASN A N 1
ATOM 1967 C CA . ASN A 1 274 ? 14.570 -3.708 -27.263 1.00 94.19 274 ASN A CA 1
ATOM 1968 C C . ASN A 1 274 ? 15.110 -2.311 -26.918 1.00 94.19 274 ASN A C 1
ATOM 1970 O O . ASN A 1 274 ? 14.998 -1.398 -27.738 1.00 94.19 274 ASN A O 1
ATOM 1974 N N . LEU A 1 275 ? 15.644 -2.151 -25.706 1.00 91.94 275 LEU A N 1
ATOM 1975 C CA . LEU A 1 275 ? 16.113 -0.861 -25.183 1.00 91.94 275 LEU A CA 1
ATOM 1976 C C . LEU A 1 275 ? 17.631 -0.693 -25.252 1.00 91.94 275 LEU A C 1
ATOM 1978 O O . LEU A 1 275 ? 18.115 0.437 -25.257 1.00 91.94 275 LEU A O 1
ATOM 1982 N N . VAL A 1 276 ? 18.374 -1.794 -25.385 1.00 87.06 276 VAL A N 1
ATOM 1983 C CA . VAL A 1 276 ? 19.838 -1.780 -25.389 1.00 87.06 276 VAL A CA 1
ATOM 1984 C C . VAL A 1 276 ? 20.363 -1.950 -26.820 1.00 87.06 276 VAL A C 1
ATOM 1986 O O . VAL A 1 276 ? 20.391 -3.068 -27.336 1.00 87.06 276 VAL A O 1
ATOM 1989 N N . PRO A 1 277 ? 20.858 -0.887 -27.483 1.00 71.31 277 PRO A N 1
ATOM 1990 C CA . PRO A 1 277 ? 21.392 -0.968 -28.848 1.00 71.31 277 PRO A CA 1
ATOM 1991 C C . PRO A 1 277 ? 22.813 -1.569 -28.933 1.00 71.31 277 PRO A C 1
ATOM 1993 O O . PRO A 1 277 ? 23.525 -1.343 -29.910 1.00 71.31 277 PRO A O 1
ATOM 1996 N N . ALA A 1 278 ? 23.268 -2.311 -27.920 1.00 75.25 278 ALA A N 1
ATOM 1997 C CA . ALA A 1 278 ? 24.639 -2.817 -27.842 1.00 75.25 278 ALA A CA 1
ATOM 1998 C C . ALA A 1 278 ? 24.820 -4.174 -28.547 1.00 75.25 278 ALA A C 1
ATOM 2000 O O . ALA A 1 278 ? 23.896 -4.981 -28.635 1.00 75.25 278 ALA A O 1
ATOM 2001 N N . ALA A 1 279 ? 26.054 -4.460 -28.982 1.00 80.62 279 ALA A N 1
ATOM 2002 C CA . ALA A 1 279 ? 26.479 -5.760 -29.512 1.00 80.62 279 ALA A CA 1
ATOM 2003 C C . ALA A 1 279 ? 26.628 -6.814 -28.393 1.00 80.62 279 ALA A C 1
ATOM 2005 O O . ALA A 1 279 ? 27.715 -7.330 -28.141 1.00 80.62 279 ALA A O 1
ATOM 2006 N N . ILE A 1 280 ? 25.535 -7.093 -27.686 1.00 91.06 280 ILE A N 1
ATOM 2007 C CA . ILE A 1 280 ? 25.430 -8.131 -26.655 1.00 91.06 280 ILE A CA 1
ATOM 2008 C C . ILE A 1 280 ? 24.593 -9.304 -27.166 1.00 91.06 280 ILE A C 1
ATOM 2010 O O . ILE A 1 280 ? 23.937 -9.220 -28.207 1.00 91.06 280 ILE A O 1
ATOM 2014 N N . THR A 1 281 ? 24.627 -10.425 -26.446 1.00 93.75 281 THR A N 1
ATOM 2015 C CA . THR A 1 281 ? 23.818 -11.586 -26.824 1.00 93.75 281 THR A CA 1
ATOM 2016 C C . THR A 1 281 ? 22.319 -11.258 -26.714 1.00 93.75 281 THR A C 1
ATOM 2018 O O . THR A 1 281 ? 21.932 -10.421 -25.892 1.00 93.75 281 THR A O 1
ATOM 2021 N N . PRO A 1 282 ? 21.436 -11.919 -27.489 1.00 92.44 282 PRO A N 1
ATOM 2022 C CA . PRO A 1 282 ? 19.992 -11.701 -27.376 1.00 92.44 282 PRO A CA 1
ATOM 2023 C C . PRO A 1 282 ? 19.440 -11.938 -25.960 1.00 92.44 282 PRO A C 1
ATOM 2025 O O . PRO A 1 282 ? 18.526 -11.237 -25.532 1.00 92.44 282 PRO A O 1
ATOM 2028 N N . ALA A 1 283 ? 20.015 -12.895 -25.222 1.00 93.31 283 ALA A N 1
ATOM 2029 C CA . ALA A 1 283 ? 19.617 -13.201 -23.850 1.00 93.31 283 ALA A CA 1
ATOM 2030 C C . ALA A 1 283 ? 19.992 -12.072 -22.875 1.00 93.31 283 ALA A C 1
ATOM 2032 O O . ALA A 1 283 ? 19.159 -11.664 -22.064 1.00 93.31 283 ALA A O 1
ATOM 2033 N N . ASP A 1 284 ? 21.205 -11.525 -22.995 1.00 93.69 284 ASP A N 1
ATOM 2034 C CA . ASP A 1 284 ? 21.652 -10.397 -22.168 1.00 93.69 284 ASP A CA 1
ATOM 2035 C C . ASP A 1 284 ? 20.864 -9.123 -22.492 1.00 93.69 284 ASP A C 1
ATOM 2037 O O . ASP A 1 284 ? 20.502 -8.368 -21.590 1.00 93.69 284 ASP A O 1
ATOM 2041 N N . ASN A 1 285 ? 20.538 -8.905 -23.772 1.00 93.75 285 ASN A N 1
ATOM 2042 C CA . ASN A 1 285 ? 19.706 -7.778 -24.187 1.00 93.75 285 ASN A CA 1
ATOM 2043 C C . ASN A 1 285 ? 18.315 -7.841 -23.549 1.00 93.75 285 ASN A C 1
ATOM 2045 O O . ASN A 1 285 ? 17.857 -6.868 -22.950 1.00 93.75 285 ASN A O 1
ATOM 2049 N N . LEU A 1 286 ? 17.662 -9.002 -23.606 1.00 94.81 286 LEU A N 1
ATOM 2050 C CA . LEU A 1 286 ? 16.365 -9.194 -22.968 1.00 94.81 286 LEU A CA 1
ATOM 2051 C C . LEU A 1 286 ? 16.443 -8.978 -21.447 1.00 94.81 286 LEU A C 1
ATOM 2053 O O . LEU A 1 286 ? 15.582 -8.306 -20.880 1.00 94.81 286 LEU A O 1
ATOM 2057 N N . ALA A 1 287 ? 17.466 -9.525 -20.783 1.00 93.75 287 ALA A N 1
ATOM 2058 C CA . ALA A 1 287 ? 17.649 -9.370 -19.341 1.00 93.75 287 ALA A CA 1
ATOM 2059 C C . ALA A 1 287 ? 17.823 -7.896 -18.931 1.00 93.75 287 ALA A C 1
ATOM 2061 O O . ALA A 1 287 ? 17.175 -7.453 -17.979 1.00 93.75 287 ALA A O 1
ATOM 2062 N N . ASN A 1 288 ? 18.627 -7.128 -19.673 1.00 93.50 288 ASN A N 1
ATOM 2063 C CA . ASN A 1 288 ? 18.822 -5.698 -19.426 1.00 93.50 288 ASN A CA 1
ATOM 2064 C C . ASN A 1 288 ? 17.562 -4.888 -19.752 1.00 93.50 288 ASN A C 1
ATOM 2066 O O . ASN A 1 288 ? 17.109 -4.104 -18.922 1.00 93.50 288 ASN A O 1
ATOM 2070 N N . SER A 1 289 ? 16.916 -5.153 -20.890 1.00 95.62 289 SER A N 1
ATOM 2071 C CA . SER A 1 289 ? 15.688 -4.459 -21.293 1.00 95.62 289 SER A CA 1
ATOM 2072 C C . SER A 1 289 ? 14.539 -4.661 -20.288 1.00 95.62 289 SER A C 1
ATOM 2074 O O . SER A 1 289 ? 13.741 -3.753 -20.065 1.00 95.62 289 SER A O 1
ATOM 2076 N N . ARG A 1 290 ? 14.470 -5.816 -19.600 1.00 95.62 290 ARG A N 1
ATOM 2077 C CA . ARG A 1 290 ? 13.511 -6.064 -18.496 1.00 95.62 290 ARG A CA 1
ATOM 2078 C C . ARG A 1 290 ? 13.750 -5.179 -17.267 1.00 95.62 290 ARG A C 1
ATOM 2080 O O . ARG A 1 290 ? 12.819 -4.937 -16.490 1.00 95.62 290 ARG A O 1
ATOM 2087 N N . ILE A 1 291 ? 14.983 -4.733 -17.055 1.00 94.00 291 ILE A N 1
ATOM 2088 C CA . ILE A 1 291 ? 15.335 -3.797 -15.985 1.00 94.00 291 ILE A CA 1
ATOM 2089 C C . ILE A 1 291 ? 15.042 -2.372 -16.462 1.00 94.00 291 ILE A C 1
ATOM 2091 O O . ILE A 1 291 ? 14.261 -1.680 -15.815 1.00 94.00 291 ILE A O 1
ATOM 2095 N N . GLU A 1 292 ? 15.566 -1.989 -17.627 1.00 94.62 292 GLU A N 1
ATOM 2096 C CA . GLU A 1 292 ? 15.481 -0.624 -18.169 1.00 94.62 292 GLU A CA 1
ATOM 2097 C C . GLU A 1 292 ? 14.044 -0.163 -18.453 1.00 94.62 292 GLU A C 1
ATOM 2099 O O . GLU A 1 292 ? 13.717 1.005 -18.252 1.00 94.62 292 GLU A O 1
ATOM 2104 N N . ILE A 1 293 ? 13.131 -1.070 -18.831 1.00 97.12 293 ILE A N 1
ATOM 2105 C CA . ILE A 1 293 ? 11.721 -0.708 -19.066 1.00 97.12 293 ILE A CA 1
ATOM 2106 C C . ILE A 1 293 ? 11.015 -0.171 -17.808 1.00 97.12 293 ILE A C 1
ATOM 2108 O O . ILE A 1 293 ? 9.954 0.444 -17.899 1.00 97.12 293 ILE A O 1
ATOM 2112 N N . GLN A 1 294 ? 11.579 -0.393 -16.617 1.00 96.62 294 GLN A N 1
ATOM 2113 C CA . GLN A 1 294 ? 11.015 0.098 -15.359 1.00 96.62 294 GLN A CA 1
ATOM 2114 C C . GLN A 1 294 ? 11.365 1.568 -15.098 1.00 96.62 294 GLN A C 1
ATOM 2116 O O . GLN A 1 294 ? 10.599 2.243 -14.405 1.00 96.62 294 GLN A O 1
ATOM 2121 N N . ASP A 1 295 ? 12.466 2.076 -15.661 1.00 95.50 295 ASP A N 1
ATOM 2122 C CA . ASP A 1 295 ? 13.034 3.385 -15.314 1.00 95.50 295 ASP A CA 1
ATOM 2123 C C . ASP A 1 295 ? 12.072 4.552 -15.583 1.00 95.50 295 ASP A C 1
ATOM 2125 O O . ASP A 1 295 ? 11.835 5.342 -14.661 1.00 95.50 295 ASP A O 1
ATOM 2129 N N . PRO A 1 296 ? 11.409 4.651 -16.756 1.00 96.69 296 PRO A N 1
ATOM 2130 C CA . PRO A 1 296 ? 10.433 5.713 -16.995 1.00 96.69 296 PRO A CA 1
ATOM 2131 C C . PRO A 1 296 ? 9.284 5.669 -15.980 1.00 96.69 296 PRO A C 1
ATOM 2133 O O . PRO A 1 296 ? 8.820 6.702 -15.492 1.00 96.69 296 PRO A O 1
ATOM 2136 N N . TYR A 1 297 ? 8.853 4.468 -15.587 1.00 97.69 297 TYR A N 1
ATOM 2137 C CA . TYR A 1 297 ? 7.726 4.266 -14.677 1.00 97.69 297 TYR A CA 1
ATOM 2138 C C . TYR A 1 297 ? 8.063 4.524 -13.209 1.00 97.69 297 TYR A C 1
ATOM 2140 O O . TYR A 1 297 ? 7.141 4.676 -12.401 1.00 97.69 297 TYR A O 1
ATOM 2148 N N . VAL A 1 298 ? 9.338 4.696 -12.849 1.00 96.25 298 VAL A N 1
ATOM 2149 C CA . VAL A 1 298 ? 9.713 5.254 -11.541 1.00 96.25 298 VAL A CA 1
ATOM 2150 C C . VAL A 1 298 ? 9.080 6.642 -11.350 1.00 96.25 298 VAL A C 1
ATOM 2152 O O . VAL A 1 298 ? 8.691 6.993 -10.234 1.00 96.25 298 VAL A O 1
ATOM 2155 N N . ALA A 1 299 ? 8.843 7.403 -12.426 1.00 96.50 299 ALA A N 1
ATOM 2156 C CA . ALA A 1 299 ? 8.072 8.645 -12.356 1.00 96.50 299 ALA A CA 1
ATOM 2157 C C . ALA A 1 299 ? 6.641 8.423 -11.825 1.00 96.50 299 ALA A C 1
ATOM 2159 O O . ALA A 1 299 ? 6.163 9.217 -11.015 1.00 96.50 299 ALA A O 1
ATOM 2160 N N . MET A 1 300 ? 5.971 7.324 -12.198 1.00 98.00 300 MET A N 1
ATOM 2161 C CA . MET A 1 300 ? 4.636 6.985 -11.678 1.00 98.00 300 MET A CA 1
ATOM 2162 C C . MET A 1 300 ? 4.682 6.648 -10.185 1.00 98.00 300 MET A C 1
ATOM 2164 O O . MET A 1 300 ? 3.795 7.062 -9.434 1.00 98.00 300 MET A O 1
ATOM 2168 N N . LEU A 1 301 ? 5.743 5.970 -9.732 1.00 96.62 301 LEU A N 1
ATOM 2169 C CA . LEU A 1 301 ? 5.998 5.754 -8.307 1.00 96.62 301 LEU A CA 1
ATOM 2170 C C . LEU A 1 301 ? 6.117 7.110 -7.583 1.00 96.62 301 LEU A C 1
ATOM 2172 O O . LEU A 1 301 ? 5.381 7.362 -6.629 1.00 96.62 301 LEU A O 1
ATOM 2176 N N . PHE A 1 302 ? 6.941 8.038 -8.075 1.00 97.06 302 PHE A N 1
ATOM 2177 C CA . PHE A 1 302 ? 7.069 9.374 -7.478 1.00 97.06 302 PHE A CA 1
ATOM 2178 C C . PHE A 1 302 ? 5.754 10.162 -7.462 1.00 97.06 302 PHE A C 1
ATOM 2180 O O . PHE A 1 302 ? 5.386 10.704 -6.417 1.00 97.06 302 PHE A O 1
ATOM 2187 N N . VAL A 1 303 ? 5.013 10.182 -8.574 1.00 98.00 303 VAL A N 1
ATOM 2188 C CA . VAL A 1 303 ? 3.692 10.828 -8.662 1.00 98.00 303 VAL A CA 1
ATOM 2189 C C . VAL A 1 303 ? 2.747 10.251 -7.614 1.00 98.00 303 VAL A C 1
ATOM 2191 O O . VAL A 1 303 ? 2.117 11.006 -6.871 1.00 98.00 303 VAL A O 1
ATOM 2194 N N . SER A 1 304 ? 2.685 8.924 -7.487 1.00 98.19 304 SER A N 1
ATOM 2195 C CA . SER A 1 304 ? 1.840 8.292 -6.476 1.00 98.19 304 SER A CA 1
ATOM 2196 C C . SER A 1 304 ? 2.250 8.689 -5.052 1.00 98.19 304 SER A C 1
ATOM 2198 O O . SER A 1 304 ? 1.379 8.894 -4.208 1.00 98.19 304 SER A O 1
ATOM 2200 N N . SER A 1 305 ? 3.552 8.858 -4.779 1.00 98.12 305 SER A N 1
ATOM 2201 C CA . SER A 1 305 ? 4.062 9.201 -3.440 1.00 98.12 305 SER A CA 1
ATOM 2202 C C . SER A 1 305 ? 3.693 10.632 -3.067 1.00 98.12 305 SER A C 1
ATOM 2204 O O . SER A 1 305 ? 3.188 10.884 -1.972 1.00 98.12 305 SER A O 1
ATOM 2206 N N . LEU A 1 306 ? 3.844 11.566 -4.011 1.00 98.44 306 LEU A N 1
ATOM 2207 C CA . LEU A 1 306 ? 3.405 12.950 -3.842 1.00 98.44 306 LEU A CA 1
ATOM 2208 C C . LEU A 1 306 ? 1.896 13.024 -3.590 1.00 98.44 306 LEU A C 1
ATOM 2210 O O . LEU A 1 306 ? 1.459 13.675 -2.639 1.00 98.44 306 LEU A O 1
ATOM 2214 N N . LEU A 1 307 ? 1.096 12.300 -4.378 1.00 98.50 307 LEU A N 1
ATOM 2215 C CA . LEU A 1 307 ? -0.352 12.227 -4.180 1.00 98.50 307 LEU A CA 1
ATOM 2216 C C . LEU A 1 307 ? -0.713 11.630 -2.816 1.00 98.50 307 LEU A C 1
ATOM 2218 O O . LEU A 1 307 ? -1.638 12.123 -2.177 1.00 98.50 307 LEU A O 1
ATOM 2222 N N . ALA A 1 308 ? 0.027 10.633 -2.329 1.00 98.44 308 ALA A N 1
ATOM 2223 C CA . ALA A 1 308 ? -0.183 10.044 -1.010 1.00 98.44 308 ALA A CA 1
ATOM 2224 C C . ALA A 1 308 ? 0.134 11.019 0.138 1.00 98.44 308 ALA A C 1
ATOM 2226 O O . ALA A 1 308 ? -0.600 11.066 1.131 1.00 98.44 308 ALA A O 1
ATOM 2227 N N . ILE A 1 309 ? 1.178 11.845 -0.002 1.00 98.38 309 ILE A N 1
ATOM 2228 C CA . ILE A 1 309 ? 1.510 12.916 0.955 1.00 98.38 309 ILE A CA 1
ATOM 2229 C C . ILE A 1 309 ? 0.384 13.956 0.994 1.00 98.38 309 ILE A C 1
ATOM 2231 O O . ILE A 1 309 ? -0.122 14.278 2.072 1.00 98.38 309 ILE A O 1
ATOM 2235 N N . VAL A 1 310 ? -0.058 14.439 -0.172 1.00 98.31 310 VAL A N 1
ATOM 2236 C CA . VAL A 1 310 ? -1.149 15.424 -0.267 1.00 98.31 310 VAL A CA 1
ATOM 2237 C C . VAL A 1 310 ? -2.463 14.831 0.249 1.00 98.31 310 VAL A C 1
ATOM 2239 O O . VAL A 1 310 ? -3.183 15.491 0.997 1.00 98.31 310 VAL A O 1
ATOM 2242 N N . LEU A 1 311 ? -2.753 13.566 -0.068 1.00 98.25 311 LEU A N 1
ATOM 2243 C CA . LEU A 1 311 ? -3.914 12.833 0.439 1.00 98.25 311 LEU A CA 1
ATOM 2244 C C . LEU A 1 311 ? -3.881 12.706 1.959 1.00 98.25 311 LEU A C 1
ATOM 2246 O O . LEU A 1 311 ? -4.907 12.897 2.613 1.00 98.25 311 LEU A O 1
ATOM 2250 N N . THR A 1 312 ? -2.706 12.422 2.524 1.00 98.06 312 THR A N 1
ATOM 2251 C CA . THR A 1 312 ? -2.507 12.397 3.972 1.00 98.06 312 THR A CA 1
ATOM 2252 C C . THR A 1 312 ? -2.864 13.761 4.546 1.00 98.06 312 THR A C 1
ATOM 2254 O O . THR A 1 312 ? -3.783 13.845 5.354 1.00 98.06 312 THR A O 1
ATOM 2257 N N . ALA A 1 313 ? -2.231 14.842 4.080 1.00 97.94 313 ALA A N 1
ATOM 2258 C CA . ALA A 1 313 ? -2.493 16.197 4.566 1.00 97.94 313 ALA A CA 1
ATOM 2259 C C . ALA A 1 313 ? -3.981 16.589 4.459 1.00 97.94 313 ALA A C 1
ATOM 2261 O O . ALA A 1 313 ? -4.573 17.038 5.443 1.00 97.94 313 ALA A O 1
ATOM 2262 N N . ALA A 1 314 ? -4.616 16.335 3.311 1.00 97.31 314 ALA A N 1
ATOM 2263 C CA . ALA A 1 314 ? -6.038 16.595 3.089 1.00 97.31 314 ALA A CA 1
ATOM 2264 C C . ALA A 1 314 ? -6.937 15.769 4.029 1.00 97.31 314 ALA A C 1
ATOM 2266 O O . ALA A 1 314 ? -7.906 16.289 4.588 1.00 97.31 314 ALA A O 1
ATOM 2267 N N . GLY A 1 315 ? -6.608 14.496 4.261 1.00 96.50 315 GLY A N 1
ATOM 2268 C CA . GLY A 1 315 ? -7.323 13.633 5.203 1.00 96.50 315 GLY A CA 1
ATOM 2269 C C . GLY A 1 315 ? -7.214 14.111 6.654 1.00 96.50 315 GLY A C 1
ATOM 2270 O O . GLY A 1 315 ? -8.177 14.008 7.414 1.00 96.50 315 GLY A O 1
ATOM 2271 N N . LEU A 1 316 ? -6.069 14.683 7.045 1.00 95.88 316 LEU A N 1
ATOM 2272 C CA . LEU A 1 316 ? -5.883 15.278 8.373 1.00 95.88 316 LEU A CA 1
ATOM 2273 C C . LEU A 1 316 ? -6.621 16.623 8.507 1.00 95.88 316 LEU A C 1
ATOM 2275 O O . LEU A 1 316 ? -7.182 16.894 9.569 1.00 95.88 316 LEU A O 1
ATOM 2279 N N . ALA A 1 317 ? -6.646 17.438 7.449 1.00 96.31 317 ALA A N 1
ATOM 2280 C CA . ALA A 1 317 ? -7.301 18.749 7.432 1.00 96.31 317 ALA A CA 1
ATOM 2281 C C . ALA A 1 317 ? -8.837 18.658 7.432 1.00 96.31 317 ALA A C 1
ATOM 2283 O O . ALA A 1 317 ? -9.517 19.519 7.978 1.00 96.31 317 ALA A O 1
ATOM 2284 N N . THR A 1 318 ? -9.399 17.594 6.858 1.00 94.75 318 THR A N 1
ATOM 2285 C CA . THR A 1 318 ? -10.855 17.405 6.706 1.00 94.75 318 THR A CA 1
ATOM 2286 C C . THR A 1 318 ? -11.486 16.590 7.838 1.00 94.75 318 THR A C 1
ATOM 2288 O O . THR A 1 318 ? -12.550 15.988 7.684 1.00 94.75 318 THR A O 1
ATOM 2291 N N . ARG A 1 319 ? -10.836 16.530 9.002 1.00 91.56 319 ARG A N 1
ATOM 2292 C CA . ARG A 1 319 ? -11.319 15.723 10.126 1.00 91.56 319 ARG A CA 1
ATOM 2293 C C . ARG A 1 319 ? -12.623 16.240 10.717 1.00 91.56 319 ARG A C 1
ATOM 2295 O O . ARG A 1 319 ? -12.833 17.439 10.868 1.00 91.56 319 ARG A O 1
ATOM 2302 N N . ARG A 1 320 ? -13.463 15.306 11.161 1.00 86.44 320 ARG A N 1
ATOM 2303 C CA . ARG A 1 320 ? -14.683 15.611 11.917 1.00 86.44 320 ARG A CA 1
ATOM 2304 C C . ARG A 1 320 ? -14.333 15.943 13.371 1.00 86.44 320 ARG A C 1
ATOM 2306 O O . ARG A 1 320 ? -13.690 15.139 14.050 1.00 86.44 320 ARG A O 1
ATOM 2313 N N . SER A 1 321 ? -14.764 17.110 13.847 1.00 82.81 321 SER A N 1
ATOM 2314 C CA . SER A 1 321 ? -14.599 17.518 15.248 1.00 82.81 321 SER A CA 1
ATOM 2315 C C . SER A 1 321 ? -15.506 16.694 16.177 1.00 82.81 321 SER A C 1
ATOM 2317 O O . SER A 1 321 ? -16.685 16.538 15.858 1.00 82.81 321 SER A O 1
ATOM 2319 N N . PRO A 1 322 ? -15.011 16.213 17.337 1.00 74.50 322 PRO A N 1
ATOM 2320 C CA . PRO A 1 322 ? -15.816 15.442 18.295 1.00 74.50 322 PRO A CA 1
ATOM 2321 C C . PRO A 1 322 ? -16.981 16.239 18.900 1.00 74.50 322 PRO A C 1
ATOM 2323 O O . PRO A 1 322 ? -18.024 15.682 19.199 1.00 74.50 322 PRO A O 1
ATOM 2326 N N . LEU A 1 323 ? -16.824 17.558 19.031 1.00 69.44 323 LEU A N 1
ATOM 2327 C CA . LEU A 1 323 ? -17.687 18.426 19.844 1.00 69.44 323 LEU A CA 1
ATOM 2328 C C . LEU A 1 323 ? -19.124 18.617 19.324 1.00 69.44 323 LEU A C 1
ATOM 2330 O O . LEU A 1 323 ? -19.916 19.293 19.971 1.00 69.44 323 LEU A O 1
ATOM 2334 N N . ARG A 1 324 ? -19.483 18.064 18.158 1.00 57.72 324 ARG A N 1
ATOM 2335 C CA . ARG A 1 324 ? -20.811 18.285 17.559 1.00 57.72 324 ARG A CA 1
ATOM 2336 C C . ARG A 1 324 ? -21.846 17.212 17.917 1.00 57.72 324 ARG A C 1
ATOM 2338 O O . ARG A 1 324 ? -23.021 17.447 17.663 1.00 57.72 324 ARG A O 1
ATOM 2345 N N . SER A 1 325 ? -21.444 16.067 18.479 1.00 57.59 325 SER A N 1
ATOM 2346 C CA . SER A 1 325 ? -22.385 15.005 18.880 1.00 57.59 325 SER A CA 1
ATOM 2347 C C . SER A 1 325 ? -23.039 15.257 20.234 1.00 57.59 325 SER A C 1
ATOM 2349 O O . SER A 1 325 ? -24.209 14.932 20.400 1.00 57.59 325 SER A O 1
ATOM 2351 N N . ASP A 1 326 ? -22.320 15.872 21.173 1.00 62.00 326 ASP A N 1
ATOM 2352 C CA . ASP A 1 326 ? -22.772 15.929 22.569 1.00 62.00 326 ASP A CA 1
ATOM 2353 C C . ASP A 1 326 ? -23.838 17.019 22.781 1.00 62.00 326 ASP A C 1
ATOM 2355 O O . ASP A 1 326 ? -24.769 16.843 23.555 1.00 62.00 326 ASP A O 1
ATOM 2359 N N . LEU A 1 327 ? -23.809 18.095 21.986 1.00 64.69 327 LEU A N 1
ATOM 2360 C CA . LEU A 1 327 ? -24.810 19.174 22.042 1.00 64.69 327 LEU A CA 1
ATOM 2361 C C . LEU A 1 327 ? -26.140 18.844 21.339 1.00 64.69 327 LEU A C 1
ATOM 2363 O O . LEU A 1 327 ? -27.083 19.631 21.415 1.00 64.69 327 LEU A O 1
ATOM 2367 N N . ALA A 1 328 ? -26.222 17.718 20.625 1.00 61.75 328 ALA A N 1
ATOM 2368 C CA . ALA A 1 328 ? -27.457 17.262 19.986 1.00 61.75 328 ALA A CA 1
ATOM 2369 C C . ALA A 1 328 ? -28.266 16.293 20.872 1.00 61.75 328 ALA A C 1
ATOM 2371 O O . ALA A 1 328 ? -29.418 16.020 20.549 1.00 61.75 328 ALA A O 1
ATOM 2372 N N . GLY A 1 329 ? -27.679 15.790 21.967 1.00 66.12 329 GLY A N 1
ATOM 2373 C CA . GLY A 1 329 ? -28.327 14.867 22.906 1.00 66.12 329 GLY A CA 1
ATOM 2374 C C . GLY A 1 329 ? -29.122 15.537 24.033 1.00 66.12 329 GLY A C 1
ATOM 2375 O O . GLY A 1 329 ? -30.042 14.918 24.548 1.00 66.12 329 GLY A O 1
ATOM 2376 N N . ASP A 1 330 ? -28.832 16.801 24.361 1.00 58.72 330 ASP A N 1
ATOM 2377 C CA . ASP A 1 330 ? -29.440 17.530 25.495 1.00 58.72 330 ASP A CA 1
ATOM 2378 C C . ASP A 1 330 ? -30.674 18.378 25.115 1.00 58.72 330 ASP A C 1
ATOM 2380 O O . ASP A 1 330 ? -31.058 19.308 25.822 1.00 58.72 330 ASP A O 1
ATOM 2384 N N . ARG A 1 331 ? -31.318 18.086 23.979 1.00 56.44 331 ARG A N 1
ATOM 2385 C CA . ARG A 1 331 ? -32.637 18.649 23.635 1.00 56.44 331 ARG A CA 1
ATOM 2386 C C . ARG A 1 331 ? -33.687 17.545 23.582 1.00 56.44 331 ARG A C 1
ATOM 2388 O O . ARG A 1 331 ? -34.197 17.240 22.505 1.00 56.44 331 ARG A O 1
ATOM 2395 N N . VAL A 1 332 ? -33.980 16.950 24.735 1.00 56.25 332 VAL A N 1
ATOM 2396 C CA . VAL A 1 332 ? -35.196 16.162 24.987 1.00 56.25 332 VAL A CA 1
ATOM 2397 C C . VAL A 1 332 ? -35.742 16.561 26.345 1.00 56.25 332 VAL A C 1
ATOM 2399 O O . VAL A 1 332 ? -34.933 16.598 27.297 1.00 56.25 332 VAL A O 1
#

Organism: NCBI:txid643052

Secondary structure (DSSP, 8-state):
----HHHHHHHHHHHTS-GGGHHHHHHHHHHHHHSPSSHHHHHHHHHHHHHHHH-HHHHHHHHHHHHHHHHHHHHHHHHTT--SHHHHHHHHHHHHHHHHHHHHTTSTTTT-SBPSSHHHHHHHHHHHHHHHHHHHHHHHHHTTSS-HHHIIIIIHHHHHHHHHHHHHHHHHHTBTTSS--HHHHHHHHHHHHHHHHHHHHHHHHSSS--SSSHHHHHHHHHHHHHHHHHHHSTT--HHHHHHHHHHHHHHHHHHHHHHHHHHHHHS-GGGS-----SS--HHHHHHHHHHHTTTTTHHHHHHHHHHHHHHHHHHHHTPPPGGGTGGGTS--

Mean predicted aligned error: 5.29 Å

Sequence (332 aa):
MTRDAASILLDAAIRLLPPSRRDWGRAMRAELAELAPGPDRRSFARGCVRVIATQPATLRHAGYSLLMLAALATVAVWSTRIAYAPLHWGMVALVTLLVAVSWLGRRPGLLGPVRDDGPARLVRAGGYLLVGAMTAGFVASAATKGNAVEQAAYGVPIFAVALTSYLLGFLALTAHRTAATARVLVTGAGAGTAAAALWTVLAFAVPPIPTEVGLALVLTLIATALAAGGNAGHRGSPAHALLAGLSAGMVSALLIFVSVVVLSSYGPDSLIPNLVPAAITPADNLANSRIEIQDPYVAMLFVSSLLAIVLTAAGLATRRSPLRSDLAGDRV

Nearest PDB structures (foldseek):
  8b37-assembly1_A  TM=2.146E-01  e=8.274E+00  Pyrobaculum aerophilum

Solvent-accessible surface area (backbone atoms only — not comparable to full-atom values): 17036 Å² total; per-residue (Å²): 135,83,83,48,72,42,57,54,52,38,52,55,48,44,71,57,48,55,81,95,44,49,66,58,43,51,50,54,52,52,57,52,66,74,46,64,96,54,70,66,41,43,53,49,31,51,51,52,42,51,54,52,63,67,33,68,69,32,44,49,56,52,49,52,52,50,50,52,51,49,53,52,50,50,47,53,61,58,34,66,69,32,84,55,61,68,37,30,51,42,53,49,50,44,52,50,50,51,50,51,52,58,52,52,29,61,35,88,62,93,30,17,37,67,33,94,50,67,58,34,46,50,52,38,50,50,43,51,52,52,46,49,50,52,50,50,53,50,60,63,40,58,62,78,49,83,59,60,66,56,35,39,73,47,47,44,55,52,50,39,53,38,48,44,24,42,48,44,16,35,36,20,53,20,12,55,50,24,64,58,47,64,63,30,50,49,37,3,47,47,32,3,48,50,34,21,51,51,52,54,50,48,34,67,75,51,60,36,46,71,79,63,52,62,66,61,52,53,37,21,48,50,17,15,51,54,17,16,57,77,26,51,49,102,90,42,43,72,68,38,10,52,53,5,14,32,38,2,28,21,42,10,24,40,47,38,34,52,48,50,55,49,43,46,73,72,45,66,73,72,40,52,48,92,73,61,95,62,99,62,55,74,67,57,39,53,58,48,18,38,54,58,67,47,59,56,38,49,54,31,43,51,52,16,24,55,30,13,46,52,33,23,53,51,24,62,73,45,46,64,71,78,80,67,60,68,75,67,67,77,77,122